Protein AF-A0AAQ3M7G3-F1 (afdb_monomer_lite)

InterPro domains:
  IPR038883 Uncharacterized protein AN11006-like [PTHR42085] (63-233)

pLDDT: mean 79.26, std 22.58, range [29.56, 98.38]

Secondary structure (DSSP, 8-state):
-PPP----------EEEEE---SS--------EE---------------------------------------TT-GGGGS-HHHHHHHHHHHH--SSS-EEEEEPPTT---S-PPPTTHHHHH-HHHHHHHHHHHHHHSEEEE-S--TTTHHHHHHS-HHHHHH--EEEEEESSHHHHHHHHHHHHHH---SEEEEEESS-TTT--HHHHHHHHHHHHHHHHH-TT--EEEEE-PPPSSPPPHHHHHHHHHHHHHHHHHHHHHHT-

Structure (mmCIF, N/CA/C/O backbone):
data_AF-A0AAQ3M7G3-F1
#
_entry.id   AF-A0AAQ3M7G3-F1
#
loop_
_atom_site.group_PDB
_atom_site.id
_atom_site.type_symbol
_atom_site.label_atom_id
_atom_site.label_alt_id
_atom_site.label_comp_id
_atom_site.label_asym_id
_atom_site.label_entity_id
_atom_site.label_seq_id
_atom_site.pdbx_PDB_ins_code
_atom_site.Cartn_x
_atom_site.Cartn_y
_atom_site.Cartn_z
_atom_site.occupancy
_atom_site.B_iso_or_equiv
_atom_site.auth_seq_id
_atom_site.auth_comp_id
_atom_site.auth_asym_id
_atom_site.auth_atom_id
_atom_site.pdbx_PDB_model_num
ATOM 1 N N . MET A 1 1 ? -15.564 47.034 -7.422 1.00 39.72 1 MET A N 1
ATOM 2 C CA . MET A 1 1 ? -15.277 45.675 -7.926 1.00 39.72 1 MET A CA 1
ATOM 3 C C . MET A 1 1 ? -15.189 44.761 -6.719 1.00 39.72 1 MET A C 1
ATOM 5 O O . MET A 1 1 ? -14.230 44.858 -5.968 1.00 39.72 1 MET A O 1
ATOM 9 N N . SER A 1 2 ? -16.252 44.004 -6.461 1.00 33.03 2 SER A N 1
ATOM 10 C CA . SER A 1 2 ? -16.421 43.200 -5.247 1.00 33.03 2 SER A CA 1
ATOM 11 C C . SER A 1 2 ? -15.782 41.827 -5.442 1.00 33.03 2 SER A C 1
ATOM 13 O O . SER A 1 2 ? -16.142 41.114 -6.376 1.00 33.03 2 SER A O 1
ATOM 15 N N . THR A 1 3 ? -14.831 41.463 -4.588 1.00 31.19 3 THR A N 1
ATOM 16 C CA . THR A 1 3 ? -14.265 40.112 -4.532 1.00 31.19 3 THR A CA 1
ATOM 17 C C . THR A 1 3 ? -15.235 39.173 -3.804 1.00 31.19 3 THR A C 1
ATOM 19 O O . THR A 1 3 ? -15.839 39.572 -2.805 1.00 31.19 3 THR A O 1
ATOM 22 N N . PRO A 1 4 ? -15.433 37.932 -4.281 1.00 38.62 4 PRO A N 1
ATOM 23 C CA . PRO A 1 4 ? -16.304 36.982 -3.606 1.00 38.62 4 PRO A CA 1
ATOM 24 C C . PRO A 1 4 ? -15.617 36.445 -2.342 1.00 38.62 4 PRO A C 1
ATOM 26 O O . PRO A 1 4 ? -14.504 35.925 -2.395 1.00 38.62 4 PRO A O 1
ATOM 29 N N . ASN A 1 5 ? -16.304 36.564 -1.204 1.00 29.56 5 ASN A N 1
ATOM 30 C CA . ASN A 1 5 ? -15.922 35.932 0.057 1.00 29.56 5 ASN A CA 1
ATOM 31 C C . ASN A 1 5 ? -16.049 34.406 -0.075 1.00 29.56 5 ASN A C 1
ATOM 33 O O . ASN A 1 5 ? -17.153 33.862 -0.072 1.00 29.56 5 ASN A O 1
ATOM 37 N N . LEU A 1 6 ? -14.914 33.715 -0.173 1.00 36.09 6 LEU A N 1
ATOM 38 C CA . LEU A 1 6 ? -14.826 32.267 -0.007 1.00 36.09 6 LEU A CA 1
ATOM 39 C C . LEU A 1 6 ? -14.950 31.942 1.485 1.00 36.09 6 LEU A C 1
ATOM 41 O O . LEU A 1 6 ? -14.000 32.080 2.251 1.00 36.09 6 LEU A O 1
ATOM 45 N N . ALA A 1 7 ? -16.145 31.530 1.905 1.00 33.41 7 ALA A N 1
ATOM 46 C CA . ALA A 1 7 ? -16.370 30.994 3.239 1.00 33.41 7 ALA A CA 1
ATOM 47 C C . ALA A 1 7 ? -15.588 29.678 3.406 1.00 33.41 7 ALA A C 1
ATOM 49 O O . ALA A 1 7 ? -15.891 28.676 2.755 1.00 33.41 7 ALA A O 1
ATOM 50 N N . HIS A 1 8 ? -14.583 29.670 4.282 1.00 35.88 8 HIS A N 1
ATOM 51 C CA . HIS A 1 8 ? -13.924 28.444 4.718 1.00 35.88 8 HIS A CA 1
ATOM 52 C C . HIS A 1 8 ? -14.840 27.694 5.686 1.00 35.88 8 HIS A C 1
ATOM 54 O O . HIS A 1 8 ? -15.015 28.087 6.837 1.00 35.88 8 HIS A O 1
ATOM 60 N N . SER A 1 9 ? -15.451 26.614 5.201 1.00 34.81 9 SER A N 1
ATOM 61 C CA . SER A 1 9 ? -16.104 25.637 6.064 1.00 34.81 9 SER A CA 1
ATOM 62 C C . SER A 1 9 ? -15.033 24.847 6.814 1.00 34.81 9 SER A C 1
ATOM 64 O O . SER A 1 9 ? -14.190 24.231 6.159 1.00 34.81 9 SER A O 1
ATOM 66 N N . ASP A 1 10 ? -15.100 24.817 8.147 1.00 37.88 10 ASP A N 1
ATOM 67 C CA . ASP A 1 10 ? -14.410 23.826 8.983 1.00 37.88 10 ASP A CA 1
ATOM 68 C C . ASP A 1 10 ? -14.894 22.427 8.562 1.00 37.88 10 ASP A C 1
ATOM 70 O O . ASP A 1 10 ? -15.935 21.925 8.994 1.00 37.88 10 ASP A O 1
ATOM 74 N N . GLY A 1 11 ? -14.187 21.852 7.592 1.00 39.53 11 GLY A N 1
ATOM 75 C CA . GLY A 1 11 ? -14.498 20.575 6.977 1.00 39.53 11 GLY A CA 1
ATOM 76 C C . GLY A 1 11 ? -14.030 19.453 7.883 1.00 39.53 11 GLY A C 1
ATOM 77 O O . GLY A 1 11 ? -12.839 19.196 8.000 1.00 39.53 11 GLY A O 1
ATOM 78 N N . GLN A 1 12 ? -14.978 18.789 8.530 1.00 47.50 12 GLN A N 1
ATOM 79 C CA . GLN A 1 12 ? -14.750 17.492 9.143 1.00 47.50 12 GLN A CA 1
ATOM 80 C C . GLN A 1 12 ? -14.431 16.483 8.028 1.00 47.50 12 GLN A C 1
ATOM 82 O O . GLN A 1 12 ? -15.229 16.315 7.105 1.00 47.50 12 GLN A O 1
ATOM 87 N N . ASP A 1 13 ? -13.237 15.892 8.072 1.00 45.59 13 ASP A N 1
ATOM 88 C CA . ASP A 1 13 ? -12.751 14.979 7.036 1.00 45.59 13 ASP A CA 1
ATOM 89 C C . ASP A 1 13 ? -13.263 13.557 7.274 1.00 45.59 13 ASP A C 1
ATOM 91 O O . ASP A 1 13 ? -12.806 12.866 8.187 1.00 45.59 13 ASP A O 1
ATOM 95 N N . ASP A 1 14 ? -14.203 13.138 6.428 1.00 60.56 14 ASP A N 1
ATOM 96 C CA . ASP A 1 14 ? -14.802 11.805 6.422 1.00 60.56 14 ASP A CA 1
ATOM 97 C C . ASP A 1 14 ? -14.144 10.931 5.327 1.00 60.56 14 ASP A C 1
ATOM 99 O O . ASP A 1 14 ? -13.806 11.420 4.243 1.00 60.56 14 ASP A O 1
ATOM 103 N N . TRP A 1 15 ? -13.961 9.636 5.608 1.00 60.97 15 TRP A N 1
ATOM 104 C CA . TRP A 1 15 ? -13.318 8.652 4.723 1.00 60.97 15 TRP A CA 1
ATOM 105 C C . TRP A 1 15 ? -14.254 7.473 4.451 1.00 60.97 15 TRP A C 1
ATOM 107 O O . TRP A 1 15 ? -14.974 7.046 5.344 1.00 60.97 15 TRP A O 1
ATOM 117 N N . GLU A 1 16 ? -14.200 6.937 3.237 1.00 65.50 16 GLU A N 1
ATOM 118 C CA . GLU A 1 16 ? -14.984 5.815 2.719 1.00 65.50 16 GLU A CA 1
ATOM 119 C C . GLU A 1 16 ? -14.047 4.701 2.222 1.00 65.50 16 GLU A C 1
ATOM 121 O O . GLU A 1 16 ? -12.925 4.969 1.791 1.00 65.50 16 GLU A O 1
ATOM 126 N N . ILE A 1 17 ? -14.499 3.444 2.304 1.00 68.00 17 ILE A N 1
ATOM 127 C CA . ILE A 1 17 ? -13.823 2.300 1.695 1.00 68.00 17 ILE A CA 1
ATOM 128 C C . ILE A 1 17 ? -14.482 2.050 0.353 1.00 68.00 17 ILE A C 1
ATOM 130 O O . ILE A 1 17 ? -15.665 1.742 0.266 1.00 68.00 17 ILE A O 1
ATOM 134 N N . VAL A 1 18 ? -13.683 2.080 -0.694 1.00 70.38 18 VAL A N 1
ATOM 135 C CA . VAL A 1 18 ? -14.095 1.579 -1.991 1.00 70.38 18 VAL A CA 1
ATOM 136 C C . VAL A 1 18 ? -13.423 0.230 -2.183 1.00 70.38 18 VAL A C 1
ATOM 138 O O . VAL A 1 18 ? -12.203 0.147 -2.367 1.00 70.38 18 VAL A O 1
ATOM 141 N N . GLU A 1 19 ? -14.220 -0.838 -2.127 1.00 65.12 19 GLU A N 1
ATOM 142 C CA . GLU A 1 19 ? -13.770 -2.145 -2.591 1.00 65.12 19 GLU A CA 1
ATOM 143 C C . GLU A 1 19 ? -13.469 -2.018 -4.081 1.00 65.12 19 GLU A C 1
ATOM 145 O O . GLU A 1 19 ? -14.308 -1.602 -4.885 1.00 65.12 19 GLU A O 1
ATOM 150 N N . THR A 1 20 ? -12.225 -2.303 -4.450 1.00 56.53 20 THR A N 1
ATOM 151 C CA . THR A 1 20 ? -11.813 -2.225 -5.847 1.00 56.53 20 THR A CA 1
ATOM 152 C C . THR A 1 20 ? -11.956 -3.626 -6.431 1.00 56.53 20 THR A C 1
ATOM 154 O O . THR A 1 20 ? -11.247 -4.529 -5.983 1.00 56.53 20 THR A O 1
ATOM 157 N N . PRO A 1 21 ? -12.877 -3.859 -7.385 1.00 54.66 21 PRO A N 1
ATOM 158 C CA . PRO A 1 21 ? -12.989 -5.169 -8.008 1.00 54.66 21 PRO A CA 1
ATOM 159 C C . PRO A 1 21 ? -11.653 -5.526 -8.669 1.00 54.66 21 PRO A C 1
ATOM 161 O O . PRO A 1 21 ? -11.020 -4.670 -9.294 1.00 54.66 21 PRO A O 1
ATOM 164 N N . GLN A 1 22 ? -11.216 -6.781 -8.517 1.00 49.91 22 GLN A N 1
ATOM 165 C CA . GLN A 1 22 ? -10.015 -7.276 -9.190 1.00 49.91 22 GLN A CA 1
ATOM 166 C C . GLN A 1 22 ? -10.125 -6.999 -10.693 1.00 49.91 22 GLN A C 1
ATOM 168 O O . GLN A 1 22 ? -11.158 -7.252 -11.308 1.00 49.91 22 GLN A O 1
ATOM 173 N N . SER A 1 23 ? -9.044 -6.505 -11.290 1.00 47.53 23 SER A N 1
ATOM 174 C CA . SER A 1 23 ? -8.923 -6.078 -12.691 1.00 47.53 23 SER A CA 1
ATOM 175 C C . SER A 1 23 ? -9.148 -7.181 -13.747 1.00 47.53 23 SER A C 1
ATOM 177 O O . SER A 1 23 ? -8.818 -6.977 -14.918 1.00 47.53 23 SER A O 1
ATOM 179 N N . ALA A 1 24 ? -9.691 -8.341 -13.375 1.00 41.22 24 ALA A N 1
ATOM 180 C CA . ALA A 1 24 ? -10.010 -9.434 -14.277 1.00 41.22 24 ALA A CA 1
ATOM 181 C C . ALA A 1 24 ? -11.418 -9.234 -14.860 1.00 41.22 24 ALA A C 1
ATOM 183 O O . ALA A 1 24 ? -12.423 -9.478 -14.210 1.00 41.22 24 ALA A O 1
ATOM 184 N N . GLU A 1 25 ? -11.432 -8.778 -16.113 1.00 41.53 25 GLU A N 1
ATOM 185 C CA . GLU A 1 25 ? -12.575 -8.761 -17.031 1.00 41.53 25 GLU A CA 1
ATOM 186 C C . GLU A 1 25 ? -13.741 -7.837 -16.640 1.00 41.53 25 GLU A C 1
ATOM 188 O O . GLU A 1 25 ? -14.526 -8.078 -15.733 1.00 41.53 25 GLU A O 1
ATOM 193 N N . ARG A 1 26 ? -13.905 -6.758 -17.419 1.00 36.62 26 ARG A N 1
ATOM 194 C CA . ARG A 1 26 ? -15.109 -5.912 -17.406 1.00 36.62 26 ARG A CA 1
ATOM 195 C C . ARG A 1 26 ? -16.309 -6.693 -17.969 1.00 36.62 26 ARG A C 1
ATOM 197 O O . ARG A 1 26 ? -16.779 -6.387 -19.059 1.00 36.62 26 ARG A O 1
ATOM 204 N N . GLY A 1 27 ? -16.794 -7.687 -17.238 1.00 33.66 27 GLY A N 1
ATOM 205 C CA . GLY A 1 27 ? -18.209 -8.033 -17.200 1.00 33.66 27 GLY A CA 1
ATOM 206 C C . GLY A 1 27 ? -18.871 -7.148 -16.147 1.00 33.66 27 GLY A C 1
ATOM 207 O O . GLY A 1 27 ? -18.263 -6.843 -15.126 1.00 33.66 27 GLY A O 1
ATOM 208 N N . HIS A 1 28 ? -20.082 -6.660 -16.395 1.00 34.62 28 HIS A N 1
ATOM 209 C CA . HIS A 1 28 ? -20.826 -5.837 -15.440 1.00 34.62 28 HIS A CA 1
ATOM 210 C C . HIS A 1 28 ? -21.242 -6.644 -14.194 1.00 34.62 28 HIS A C 1
ATOM 212 O O . HIS A 1 28 ? -22.407 -6.988 -14.035 1.00 34.62 28 HIS A O 1
ATOM 218 N N . THR A 1 29 ? -20.313 -6.942 -13.292 1.00 35.19 29 THR A N 1
ATOM 219 C CA . THR A 1 29 ? -20.624 -7.282 -11.902 1.00 35.19 29 THR A CA 1
ATOM 220 C C . THR A 1 29 ? -20.544 -5.994 -11.101 1.00 35.19 29 THR A C 1
ATOM 222 O O . THR A 1 29 ? -19.496 -5.350 -11.061 1.00 35.19 29 THR A O 1
ATOM 225 N N . ALA A 1 30 ? -21.673 -5.571 -10.533 1.00 37.72 30 ALA A N 1
ATOM 226 C CA . ALA A 1 30 ? -21.747 -4.411 -9.656 1.00 37.72 30 ALA A CA 1
ATOM 227 C C . ALA A 1 30 ? -20.712 -4.566 -8.531 1.00 37.72 30 ALA A C 1
ATOM 229 O O . ALA A 1 30 ? -20.859 -5.436 -7.677 1.00 37.72 30 ALA A O 1
ATOM 230 N N . GLY A 1 31 ? -19.644 -3.764 -8.569 1.00 37.12 31 GLY A N 1
ATOM 231 C CA . GLY A 1 31 ? -18.710 -3.670 -7.453 1.00 37.12 31 GLY A CA 1
ATOM 232 C C . GLY A 1 31 ? -19.468 -3.212 -6.211 1.00 37.12 31 GLY A C 1
ATOM 233 O O . GLY A 1 31 ? -20.334 -2.335 -6.300 1.00 37.12 31 GLY A O 1
ATOM 234 N N . CYS A 1 32 ? -19.186 -3.834 -5.069 1.00 37.16 32 CYS A N 1
ATOM 235 C CA . CYS A 1 32 ? -19.766 -3.425 -3.799 1.00 37.16 32 CYS A CA 1
ATOM 236 C C . CYS A 1 32 ? -19.132 -2.085 -3.400 1.00 37.16 32 CYS A C 1
ATOM 238 O O . CYS A 1 32 ? -17.999 -2.013 -2.939 1.00 37.16 32 CYS A O 1
ATOM 240 N N . HIS A 1 33 ? -19.838 -0.987 -3.654 1.00 37.75 33 HIS A N 1
ATOM 241 C CA . HIS A 1 33 ? -19.438 0.341 -3.196 1.00 37.75 33 HIS A CA 1
ATOM 242 C C . HIS A 1 33 ? -19.969 0.535 -1.775 1.00 37.75 33 HIS A C 1
ATOM 244 O O . HIS A 1 33 ? -21.180 0.407 -1.576 1.00 37.75 33 HIS A O 1
ATOM 250 N N . VAL A 1 34 ? -19.103 0.808 -0.785 1.00 37.91 34 VAL A N 1
ATOM 251 C CA . VAL A 1 34 ? -19.550 0.852 0.616 1.00 37.91 34 VAL A CA 1
ATOM 252 C C . VAL A 1 34 ? -18.985 2.019 1.433 1.00 37.91 34 VAL A C 1
ATOM 254 O O . VAL A 1 34 ? -17.844 2.051 1.885 1.00 37.91 34 VAL A O 1
ATOM 257 N N . SER A 1 35 ? -19.885 2.940 1.751 1.00 41.31 35 SER A N 1
ATOM 258 C CA . SER A 1 35 ? -19.595 4.271 2.280 1.00 41.31 35 SER A CA 1
ATOM 259 C C . SER A 1 35 ? -19.699 4.359 3.821 1.00 41.31 35 SER A C 1
ATOM 261 O O . SER A 1 35 ? -20.555 3.684 4.395 1.00 41.31 35 SER A O 1
ATOM 263 N N . TYR A 1 36 ? -18.884 5.178 4.518 1.00 40.75 36 TYR A N 1
ATOM 264 C CA . TYR A 1 36 ? -19.068 5.491 5.961 1.00 40.75 36 TYR A CA 1
ATOM 265 C C . TYR A 1 36 ? -18.465 6.848 6.405 1.00 40.75 36 TYR A C 1
ATOM 267 O O . TYR A 1 36 ? -17.881 7.565 5.594 1.00 40.75 36 TYR A O 1
ATOM 275 N N . LYS A 1 37 ? -18.668 7.235 7.683 1.00 35.06 37 LYS A N 1
ATOM 276 C CA . LYS A 1 37 ? -18.476 8.598 8.210 1.00 35.06 37 LYS A CA 1
ATOM 277 C C . LYS A 1 37 ? -17.776 8.633 9.587 1.00 35.06 37 LYS A C 1
ATOM 279 O O . LYS A 1 37 ? -18.423 8.682 10.635 1.00 35.06 37 LYS A O 1
ATOM 284 N N . ILE A 1 38 ? -16.446 8.772 9.620 1.00 40.12 38 ILE A N 1
ATOM 285 C CA . ILE A 1 38 ? -15.712 8.964 10.891 1.00 40.12 38 ILE A CA 1
ATOM 286 C C . ILE A 1 38 ? -15.795 10.421 11.375 1.00 40.12 38 ILE A C 1
ATOM 288 O O . ILE A 1 38 ? -14.916 11.247 11.129 1.00 40.12 38 ILE A O 1
ATOM 292 N N . VAL A 1 39 ? -16.792 10.709 12.212 1.00 36.44 39 VAL A N 1
ATOM 293 C CA . VAL A 1 39 ? -16.914 11.990 12.927 1.00 36.44 39 VAL A CA 1
ATOM 294 C C . VAL A 1 39 ? -15.850 12.084 14.031 1.00 36.44 39 VAL A C 1
ATOM 296 O O . VAL A 1 39 ? -16.064 11.678 15.177 1.00 36.44 39 VAL A O 1
ATOM 299 N N . ARG A 1 40 ? -14.684 12.673 13.734 1.00 38.28 40 ARG A N 1
ATOM 300 C CA . ARG A 1 40 ? -13.747 13.115 14.784 1.00 38.28 40 ARG A CA 1
ATOM 301 C C . ARG A 1 40 ? -14.333 14.323 15.515 1.00 38.28 40 ARG A C 1
ATOM 303 O O . ARG A 1 40 ? -14.252 15.444 15.024 1.00 38.28 40 ARG A O 1
ATOM 310 N N . ASN A 1 41 ? -14.864 14.121 16.719 1.00 32.88 41 ASN A N 1
ATOM 311 C CA . ASN A 1 41 ? -15.127 15.211 17.666 1.00 32.88 41 ASN A CA 1
ATOM 312 C C . ASN A 1 41 ? -13.796 15.725 18.238 1.00 32.88 41 ASN A C 1
ATOM 314 O O . ASN A 1 41 ? -13.435 15.440 19.377 1.00 32.88 41 ASN A O 1
ATOM 318 N N . GLY A 1 42 ? -13.033 16.451 17.424 1.00 37.03 42 GLY A N 1
ATOM 319 C CA . GLY A 1 42 ? -11.777 17.072 17.819 1.00 37.03 42 GLY A CA 1
ATOM 320 C C . GLY A 1 42 ? -11.753 18.522 17.375 1.00 37.03 42 GLY A C 1
ATOM 321 O O . GLY A 1 42 ? -11.455 18.806 16.223 1.00 37.03 42 GLY A O 1
ATOM 322 N N . ARG A 1 43 ? -12.031 19.448 18.299 1.00 39.09 43 ARG A N 1
ATOM 323 C CA . ARG A 1 43 ? -11.714 20.868 18.115 1.00 39.09 43 ARG A CA 1
ATOM 324 C C . ARG A 1 43 ? -10.196 21.004 17.968 1.00 39.09 43 ARG A C 1
ATOM 326 O O . ARG A 1 43 ? -9.484 21.004 18.968 1.00 39.09 43 ARG A O 1
ATOM 333 N N . ARG A 1 44 ? -9.693 21.125 16.745 1.00 35.84 44 ARG A N 1
ATOM 334 C CA . ARG A 1 44 ? -8.398 21.760 16.488 1.00 35.84 44 ARG A CA 1
ATOM 335 C C . ARG A 1 44 ? -8.606 22.791 15.397 1.00 35.84 44 ARG A C 1
ATOM 337 O O . ARG A 1 44 ? -8.670 22.451 14.226 1.00 35.84 44 ARG A O 1
ATOM 344 N N . ALA A 1 45 ? -8.734 24.042 15.823 1.00 32.50 45 ALA A N 1
ATOM 345 C CA . ALA A 1 45 ? -8.540 25.173 14.938 1.00 32.50 45 ALA A CA 1
ATOM 346 C C . ALA A 1 45 ? -7.085 25.134 14.451 1.00 32.50 45 ALA A C 1
ATOM 348 O O . ALA A 1 45 ? -6.160 25.097 15.267 1.00 32.50 45 ALA A O 1
ATOM 349 N N . CYS A 1 46 ? -6.880 25.119 13.138 1.00 32.31 46 CYS A N 1
ATOM 350 C CA . CYS A 1 46 ? -5.590 25.474 12.563 1.00 32.31 46 CYS A CA 1
ATOM 351 C C . CYS A 1 46 ? -5.299 26.940 12.929 1.00 32.31 46 CYS A C 1
ATOM 353 O O . CYS A 1 46 ? -6.164 27.790 12.697 1.00 32.31 46 CYS A O 1
ATOM 355 N N . PRO A 1 47 ? -4.126 27.285 13.487 1.00 33.59 47 PRO A N 1
ATOM 356 C CA . PRO A 1 47 ? -3.753 28.678 13.668 1.00 33.59 47 PRO A CA 1
ATOM 357 C C . PRO A 1 47 ? -3.399 29.256 12.294 1.00 33.59 47 PRO A C 1
ATOM 359 O O . PRO A 1 47 ? -2.255 29.202 11.852 1.00 33.59 47 PRO A O 1
ATOM 362 N N . SER A 1 48 ? -4.399 29.781 11.586 1.00 33.75 48 SER A N 1
ATOM 363 C CA . SER A 1 48 ? -4.152 30.603 10.406 1.00 33.75 48 SER A CA 1
ATOM 364 C C . SER A 1 48 ? -3.774 32.000 10.889 1.00 33.75 48 SER A C 1
ATOM 366 O O . SER A 1 48 ? -4.610 32.751 11.391 1.00 33.75 48 SER A O 1
ATOM 368 N N . HIS A 1 49 ? -2.489 32.330 10.791 1.00 38.19 49 HIS A N 1
ATOM 369 C CA . HIS A 1 49 ? -1.976 33.668 11.054 1.00 38.19 49 HIS A CA 1
ATOM 370 C C . HIS A 1 49 ? -2.530 34.654 10.015 1.00 38.19 49 HIS A C 1
ATOM 372 O O . HIS A 1 49 ? -2.014 34.750 8.908 1.00 38.19 49 HIS A O 1
ATOM 378 N N . ALA A 1 50 ? -3.563 35.408 10.386 1.00 38.34 50 ALA A N 1
ATOM 379 C CA . ALA A 1 50 ? -3.891 36.697 9.783 1.00 38.34 50 ALA A CA 1
ATOM 380 C C . ALA A 1 50 ? -4.630 37.551 10.823 1.00 38.34 50 ALA A C 1
ATOM 382 O O . ALA A 1 50 ? -5.843 37.455 10.997 1.00 38.34 50 ALA A O 1
ATOM 383 N N . ILE A 1 51 ? -3.868 38.363 11.557 1.00 43.53 51 ILE A N 1
ATOM 384 C CA . ILE A 1 51 ? -4.401 39.410 12.428 1.00 43.53 51 ILE A CA 1
ATOM 385 C C . ILE A 1 51 ? -4.764 40.586 11.521 1.00 43.53 51 ILE A C 1
ATOM 387 O O . ILE A 1 51 ? -3.885 41.313 11.066 1.00 43.53 51 ILE A O 1
ATOM 391 N N . LEU A 1 52 ? -6.055 40.772 11.257 1.00 42.75 52 LEU A N 1
ATOM 392 C CA . LEU A 1 52 ? -6.597 42.052 10.813 1.00 42.75 52 LEU A CA 1
ATOM 393 C C . LEU A 1 52 ? -7.722 42.446 11.765 1.00 42.75 52 LEU A C 1
ATOM 395 O O . LEU A 1 52 ? -8.793 41.844 11.791 1.00 42.75 52 LEU A O 1
ATOM 399 N N . SER A 1 53 ? -7.415 43.447 12.586 1.00 49.44 53 SER A N 1
ATOM 400 C CA . SER A 1 53 ? -8.305 44.067 13.559 1.00 49.44 53 SER A CA 1
ATOM 401 C C . SER A 1 53 ? -9.421 44.821 12.832 1.00 49.44 53 SER A C 1
ATOM 403 O O . SER A 1 53 ? -9.187 45.887 12.267 1.00 49.44 53 SER A O 1
ATOM 405 N N . GLY A 1 54 ? -10.626 44.253 12.836 1.00 53.06 54 GLY A N 1
ATOM 406 C CA . GLY A 1 54 ? -11.857 44.891 12.366 1.00 53.06 54 GLY A CA 1
ATOM 407 C C . GLY A 1 54 ? -12.853 45.114 13.514 1.00 53.06 54 GLY A C 1
ATOM 408 O O . GLY A 1 54 ? -12.777 44.406 14.521 1.00 53.06 54 GLY A O 1
ATOM 409 N N . PRO A 1 55 ? -13.763 46.099 13.393 1.00 60.19 55 PRO A N 1
ATOM 410 C CA . PRO A 1 55 ? -14.635 46.534 14.478 1.00 60.19 55 PRO A CA 1
ATOM 411 C C . PRO A 1 55 ? -15.741 45.524 14.825 1.00 60.19 55 PRO A C 1
ATOM 413 O O . PRO A 1 55 ? -16.373 44.920 13.961 1.00 60.19 55 PRO A O 1
ATOM 416 N N . ASP A 1 56 ? -15.933 45.414 16.137 1.00 56.53 56 ASP A N 1
ATOM 417 C CA . ASP A 1 56 ? -16.909 44.695 16.963 1.00 56.53 56 ASP A CA 1
ATOM 418 C C . ASP A 1 56 ? -18.232 44.265 16.279 1.00 56.53 56 ASP A C 1
ATOM 420 O O . ASP A 1 56 ? -19.274 44.921 16.364 1.00 56.53 56 ASP A O 1
ATOM 424 N N . LEU A 1 57 ? -18.211 43.105 15.614 1.00 56.06 57 LEU A N 1
ATOM 425 C CA . LEU A 1 57 ? -19.416 42.383 15.199 1.00 56.06 57 LEU A CA 1
ATOM 426 C C . LEU A 1 57 ? -19.840 41.437 16.326 1.00 56.06 57 LEU A C 1
ATOM 428 O O . LEU A 1 57 ? -19.101 40.523 16.695 1.00 56.06 57 LEU A O 1
ATOM 432 N N . LYS A 1 58 ? -21.050 41.664 16.857 1.00 62.94 58 LYS A N 1
ATOM 433 C CA . LYS A 1 58 ? -21.690 40.871 17.917 1.00 62.94 58 LYS A CA 1
ATOM 434 C C . LYS A 1 58 ? -21.501 39.373 17.667 1.00 62.94 58 LYS A C 1
ATOM 436 O O . LYS A 1 58 ? -22.056 38.808 16.726 1.00 62.94 58 LYS A O 1
ATOM 441 N N . LYS A 1 59 ? -20.699 38.761 18.537 1.00 61.28 59 LYS A N 1
ATOM 442 C CA . LYS A 1 59 ? -20.354 37.340 18.545 1.00 61.28 59 LYS A CA 1
ATOM 443 C C . LYS A 1 59 ? -21.654 36.518 18.566 1.00 61.28 59 LYS A C 1
ATOM 445 O O . LYS A 1 59 ? -22.398 36.646 19.538 1.00 61.28 59 LYS A O 1
ATOM 450 N N . PRO A 1 60 ? -21.965 35.720 17.529 1.00 59.34 60 PRO A N 1
ATOM 451 C CA . PRO A 1 60 ? -23.152 34.878 17.551 1.00 59.34 60 PRO A CA 1
ATOM 452 C C . PRO A 1 60 ? -23.041 33.916 18.736 1.00 59.34 60 PRO A C 1
ATOM 454 O O . PRO A 1 60 ? -22.009 33.260 18.911 1.00 59.34 60 PRO A O 1
ATOM 457 N N . GLU A 1 61 ? -24.077 33.880 19.575 1.00 56.25 61 GLU A N 1
ATOM 458 C CA . GLU A 1 61 ? -24.183 32.931 20.680 1.00 56.25 61 GLU A CA 1
ATOM 459 C C . GLU A 1 61 ? -24.082 31.517 20.111 1.00 56.25 61 GLU A C 1
ATOM 461 O O . GLU A 1 61 ? -24.976 31.011 19.432 1.00 56.25 61 GLU A O 1
ATOM 466 N N . VAL A 1 62 ? -22.929 30.895 20.346 1.00 59.50 62 VAL A N 1
ATOM 467 C CA . VAL A 1 62 ? -22.681 29.505 19.994 1.00 59.50 62 VAL A CA 1
ATOM 468 C C . VAL A 1 62 ? -23.600 28.678 20.877 1.00 59.50 62 VAL A C 1
ATOM 470 O O . VAL A 1 62 ? -23.321 28.499 22.062 1.00 59.50 62 VAL A O 1
ATOM 473 N N . ILE A 1 63 ? -24.696 28.187 20.301 1.00 58.09 63 ILE A N 1
ATOM 474 C CA . ILE A 1 63 ? -25.567 27.196 20.928 1.00 58.09 63 ILE A CA 1
ATOM 475 C C . ILE A 1 63 ? -24.680 25.986 21.232 1.00 58.09 63 ILE A C 1
ATOM 477 O O . ILE A 1 63 ? -24.284 25.235 20.339 1.00 58.09 63 ILE A O 1
ATOM 481 N N . VAL A 1 64 ? -24.271 25.861 22.496 1.00 63.03 64 VAL A N 1
ATOM 482 C CA . VAL A 1 64 ? -23.449 24.756 22.987 1.00 63.03 64 VAL A CA 1
ATOM 483 C C . VAL A 1 64 ? -24.306 23.507 22.866 1.00 63.03 64 VAL A C 1
ATOM 485 O O . VAL A 1 64 ? -25.210 23.289 23.666 1.00 63.03 64 VAL A O 1
ATOM 488 N N . GLY A 1 65 ? -24.046 22.750 21.798 1.00 57.50 65 GLY A N 1
ATOM 489 C CA . GLY A 1 65 ? -24.808 21.575 21.411 1.00 57.50 65 GLY A CA 1
ATOM 490 C C . GLY A 1 65 ? -25.062 20.634 22.582 1.00 57.50 65 GLY A C 1
ATOM 491 O O . GLY A 1 65 ? -24.164 20.338 23.374 1.00 57.50 65 GLY A O 1
ATOM 492 N N . ASP A 1 66 ? -26.314 20.196 22.643 1.00 57.44 66 ASP A N 1
ATOM 493 C CA . ASP A 1 66 ? -26.869 19.212 23.555 1.00 57.44 66 ASP A CA 1
ATOM 494 C C . ASP A 1 66 ? -25.872 18.068 23.808 1.00 57.44 66 ASP A C 1
ATOM 496 O O . ASP A 1 66 ? -25.477 17.335 22.890 1.00 57.44 66 ASP A O 1
ATOM 500 N N . LYS A 1 67 ? -25.387 17.962 25.051 1.00 67.25 67 LYS A N 1
ATOM 501 C CA . LYS A 1 67 ? -24.430 16.931 25.459 1.00 67.25 67 LYS A CA 1
ATOM 502 C C . LYS A 1 67 ? -25.175 15.604 25.511 1.00 67.25 67 LYS A C 1
ATOM 504 O O . LYS A 1 67 ? -25.574 15.166 26.586 1.00 67.25 67 LYS A O 1
ATOM 509 N N . ARG A 1 68 ? -25.347 14.957 24.355 1.00 69.31 68 ARG A N 1
ATOM 510 C CA . ARG A 1 68 ? -25.892 13.598 24.279 1.00 69.31 68 ARG A CA 1
ATOM 511 C C . ARG A 1 68 ? -25.148 12.719 25.279 1.00 69.31 68 ARG A C 1
ATOM 513 O O . ARG A 1 68 ? -23.932 12.540 25.178 1.00 69.31 68 ARG A O 1
ATOM 520 N N . GLN A 1 69 ? -25.883 12.226 26.267 1.00 69.88 69 GLN A N 1
ATOM 521 C CA . GLN A 1 69 ? -25.351 11.367 27.308 1.00 69.88 69 GLN A CA 1
ATOM 522 C C . GLN A 1 69 ? -24.860 10.072 26.654 1.00 69.88 69 GLN A C 1
ATOM 524 O O . GLN A 1 69 ? -25.630 9.329 26.050 1.00 69.88 69 GLN A O 1
ATOM 529 N N . VAL A 1 70 ? -23.550 9.835 26.710 1.00 70.06 70 VAL A N 1
ATOM 530 C CA . VAL A 1 70 ? -22.938 8.615 26.178 1.00 70.06 70 VAL A CA 1
ATOM 531 C C . VAL A 1 70 ? -23.091 7.533 27.240 1.00 70.06 70 VAL A C 1
ATOM 533 O O . VAL A 1 70 ? -22.359 7.534 28.228 1.00 70.06 70 VAL A O 1
ATOM 536 N N . PHE A 1 71 ? -24.058 6.636 27.063 1.00 73.00 71 PHE A N 1
ATOM 537 C CA . PHE A 1 71 ? -24.232 5.488 27.950 1.00 73.00 71 PHE A CA 1
ATOM 538 C C . PHE A 1 71 ? -23.123 4.459 27.712 1.00 73.00 71 PHE A C 1
ATOM 540 O O . PHE A 1 71 ? -22.758 4.171 26.568 1.00 73.00 71 PHE A O 1
ATOM 547 N N . GLN A 1 72 ? -22.576 3.904 28.794 1.00 74.75 72 GLN A N 1
ATOM 548 C CA . GLN A 1 72 ? -21.672 2.764 28.688 1.00 74.75 72 GLN A CA 1
ATOM 549 C C . GLN A 1 72 ? -22.483 1.538 28.263 1.00 74.75 72 GLN A C 1
ATOM 551 O O . GLN A 1 72 ? -23.504 1.214 28.861 1.00 74.75 72 GLN A O 1
ATOM 556 N N . GLN A 1 73 ? -22.042 0.864 27.205 1.00 82.12 73 GLN A N 1
ATOM 557 C CA . GLN A 1 73 ? -22.761 -0.262 26.608 1.00 82.12 73 GLN A CA 1
ATOM 558 C C . GLN A 1 73 ? -22.516 -1.589 27.348 1.00 82.12 73 GLN A C 1
ATOM 560 O O . GLN A 1 73 ? -22.511 -2.635 26.715 1.00 82.12 73 GLN A O 1
ATOM 565 N N . GLU A 1 74 ? -22.309 -1.583 28.669 1.00 84.31 74 GLU A N 1
ATOM 566 C CA . GLU A 1 74 ? -21.979 -2.793 29.450 1.00 84.31 74 GLU A CA 1
ATOM 567 C C . GLU A 1 74 ? -23.040 -3.898 29.343 1.00 84.31 74 GLU A C 1
ATOM 569 O O . GLU A 1 74 ? -22.734 -5.071 29.515 1.00 84.31 74 GLU A O 1
ATOM 574 N N . GLN A 1 75 ? -24.270 -3.527 28.985 1.00 86.75 75 GLN A N 1
ATOM 575 C CA . GLN A 1 75 ? -25.383 -4.449 28.756 1.00 86.75 75 GLN A CA 1
ATOM 576 C C . GLN A 1 75 ? -25.285 -5.228 27.434 1.00 86.75 75 GLN A C 1
ATOM 578 O O . GLN A 1 75 ? -26.092 -6.123 27.194 1.00 86.75 75 GLN A O 1
ATOM 583 N N . SER A 1 76 ? -24.343 -4.889 26.548 1.00 91.50 76 SER A N 1
ATOM 584 C CA . SER A 1 76 ? -24.169 -5.607 25.285 1.00 91.50 76 SER A CA 1
ATOM 585 C C . SER A 1 76 ? -23.650 -7.026 25.546 1.00 91.50 76 SER A C 1
ATOM 587 O O . SER A 1 76 ? -22.565 -7.163 26.120 1.00 91.50 76 SER A O 1
ATOM 589 N N . PRO A 1 77 ? -24.330 -8.082 25.053 1.00 94.25 77 PRO A N 1
ATOM 590 C CA . PRO A 1 77 ? -23.856 -9.463 25.174 1.00 94.25 77 PRO A CA 1
ATOM 591 C C . PRO A 1 77 ? -22.443 -9.669 24.617 1.00 94.25 77 PRO A C 1
ATOM 593 O O . PRO A 1 77 ? -21.703 -10.529 25.090 1.00 94.25 77 PRO A O 1
ATOM 596 N N . LEU A 1 78 ? -22.033 -8.841 23.648 1.00 95.25 78 LEU A N 1
ATOM 597 C CA . LEU A 1 78 ? -20.684 -8.862 23.090 1.00 95.25 78 LEU A CA 1
ATOM 598 C C . LEU A 1 78 ? -19.617 -8.597 24.163 1.00 95.25 78 LEU A C 1
ATOM 600 O O . LEU A 1 78 ? -18.552 -9.206 24.124 1.00 95.25 78 LEU A O 1
ATOM 604 N N . PHE A 1 79 ? -19.884 -7.721 25.138 1.00 95.06 79 PHE A N 1
ATOM 605 C CA . PHE A 1 79 ? -18.925 -7.399 26.203 1.00 95.06 79 PHE A CA 1
ATOM 606 C C . PHE A 1 79 ? -18.940 -8.379 27.374 1.00 95.06 79 PHE A C 1
ATOM 608 O O . PHE A 1 79 ? -18.045 -8.303 28.214 1.00 95.06 79 PHE A O 1
ATOM 615 N N . CYS A 1 80 ? -19.877 -9.330 27.395 1.00 94.94 80 CYS A N 1
ATOM 616 C CA . CYS A 1 80 ? -19.802 -10.497 28.272 1.00 94.94 80 CYS A CA 1
ATOM 617 C C . CYS A 1 80 ? -18.764 -11.521 27.780 1.00 94.94 80 CYS A C 1
ATOM 619 O O . CYS A 1 80 ? -18.364 -12.399 28.541 1.00 94.94 80 CYS A O 1
ATOM 621 N N . LEU A 1 81 ? -18.315 -11.416 26.522 1.00 96.75 81 LEU A N 1
ATOM 622 C CA . LEU A 1 81 ? -17.269 -12.276 25.978 1.00 96.75 81 LEU A CA 1
ATOM 623 C C . LEU A 1 81 ? -15.874 -11.837 26.462 1.00 96.75 81 LEU A C 1
ATOM 625 O O . LEU A 1 81 ? -15.611 -10.627 26.547 1.00 96.75 81 LEU A O 1
ATOM 629 N N . PRO A 1 82 ? -14.949 -12.793 26.691 1.00 97.06 82 PRO A N 1
ATOM 630 C CA . PRO A 1 82 ? -13.524 -12.513 26.833 1.00 97.06 82 PRO A CA 1
ATOM 631 C C . PRO A 1 82 ? -12.994 -11.659 25.680 1.00 97.06 82 PRO A C 1
ATOM 633 O O . PRO A 1 82 ? -13.464 -11.752 24.541 1.00 97.06 82 PRO A O 1
ATOM 636 N N . THR A 1 83 ? -12.012 -10.810 25.978 1.00 96.31 83 THR A N 1
ATOM 637 C CA . THR A 1 83 ? -11.465 -9.852 25.009 1.00 96.31 83 THR A CA 1
ATOM 638 C C . THR A 1 83 ? -10.917 -10.559 23.771 1.00 96.31 83 THR A C 1
ATOM 640 O O . THR A 1 83 ? -11.128 -10.083 22.663 1.00 96.31 83 THR A O 1
ATOM 643 N N . GLU A 1 84 ? -10.310 -11.729 23.933 1.00 97.81 84 GLU A N 1
ATOM 644 C CA . GLU A 1 84 ? -9.751 -12.552 22.861 1.00 97.81 84 GLU A CA 1
ATOM 645 C C . GLU A 1 84 ? -10.824 -12.957 21.841 1.00 97.81 84 GLU A C 1
ATOM 647 O O . GLU A 1 84 ? -10.622 -12.825 20.634 1.00 97.81 84 GLU A O 1
ATOM 652 N N . LEU A 1 85 ? -12.003 -13.383 22.316 1.00 98.25 85 LEU A N 1
ATOM 653 C CA . LEU A 1 85 ? -13.121 -13.740 21.440 1.00 98.25 85 LEU A CA 1
ATOM 654 C C . LEU A 1 85 ? -13.686 -12.511 20.726 1.00 98.25 85 LEU A C 1
ATOM 656 O O . LEU A 1 85 ? -14.018 -12.598 19.546 1.00 98.25 85 LEU A O 1
ATOM 660 N N . ARG A 1 86 ? -13.753 -11.357 21.407 1.00 97.69 86 ARG A N 1
ATOM 661 C CA . ARG A 1 86 ? -14.171 -10.099 20.767 1.00 97.69 86 ARG A CA 1
ATOM 662 C C . ARG A 1 86 ? -13.223 -9.705 19.640 1.00 97.69 86 ARG A C 1
ATOM 664 O O . ARG A 1 86 ? -13.689 -9.459 18.534 1.00 97.69 86 ARG A O 1
ATOM 671 N N . LEU A 1 87 ? -11.913 -9.698 19.901 1.00 97.44 87 LEU A N 1
ATOM 672 C CA . LEU A 1 87 ? -10.895 -9.379 18.896 1.00 97.44 87 LEU A CA 1
ATOM 673 C C . LEU A 1 87 ? -11.003 -10.317 17.691 1.00 97.44 87 LEU A C 1
ATOM 675 O O . LEU A 1 87 ? -11.014 -9.844 16.558 1.00 97.44 87 LEU A O 1
ATOM 679 N N . ARG A 1 88 ? -11.210 -11.620 17.924 1.00 98.00 88 ARG A N 1
ATOM 680 C CA . ARG A 1 88 ? -11.403 -12.585 16.838 1.00 98.00 88 ARG A CA 1
ATOM 681 C C . ARG A 1 88 ? -12.665 -12.322 16.014 1.00 98.00 88 ARG A C 1
ATOM 683 O O . ARG A 1 88 ? -12.626 -12.441 14.793 1.00 98.00 88 ARG A O 1
ATOM 690 N N . ILE A 1 89 ? -13.776 -11.954 16.654 1.00 97.12 89 ILE A N 1
ATOM 691 C CA . ILE A 1 89 ? -15.001 -11.546 15.947 1.00 97.12 89 ILE A CA 1
ATOM 692 C C . ILE A 1 89 ? -14.721 -10.307 15.093 1.00 97.12 89 ILE A C 1
ATOM 694 O O . ILE A 1 89 ? -15.107 -10.269 13.928 1.00 97.12 89 ILE A O 1
ATOM 698 N N . TYR A 1 90 ? -14.019 -9.312 15.637 1.00 97.44 90 TYR A N 1
ATOM 699 C CA . TYR A 1 90 ? -13.703 -8.098 14.892 1.00 97.44 90 TYR A CA 1
ATOM 700 C C . TYR A 1 90 ? -12.792 -8.356 13.696 1.00 97.44 90 TYR A C 1
ATOM 702 O O . TYR A 1 90 ? -13.043 -7.799 12.636 1.00 97.44 90 TYR A O 1
ATOM 710 N N . GLU A 1 91 ? -11.775 -9.210 13.832 1.00 96.81 91 GLU A N 1
ATOM 711 C CA . GLU A 1 91 ? -10.928 -9.624 12.707 1.00 96.81 91 GLU A CA 1
ATOM 712 C C . GLU A 1 91 ? -11.756 -10.219 11.567 1.00 96.81 91 GLU A C 1
ATOM 714 O O . GLU A 1 91 ? -11.518 -9.899 10.407 1.00 96.81 91 GLU A O 1
ATOM 719 N N . LEU A 1 92 ? -12.733 -11.073 11.892 1.00 95.88 92 LEU A N 1
ATOM 720 C CA . LEU A 1 92 ? -13.604 -11.694 10.895 1.00 95.88 92 LEU A CA 1
ATOM 721 C C . LEU A 1 92 ? -14.531 -10.673 10.227 1.00 95.88 92 LEU A C 1
ATOM 723 O O . LEU A 1 92 ? -14.738 -10.752 9.024 1.00 95.88 92 LEU A O 1
ATOM 727 N N . VAL A 1 93 ? -15.066 -9.714 10.988 1.00 94.81 93 VAL A N 1
ATOM 728 C CA . VAL A 1 93 ? -15.984 -8.683 10.471 1.00 94.81 93 VAL A CA 1
ATOM 729 C C . VAL A 1 93 ? -15.257 -7.609 9.656 1.00 94.81 93 VAL A C 1
ATOM 731 O O . VAL A 1 93 ? -15.804 -7.098 8.685 1.00 94.81 93 VAL A O 1
ATOM 734 N N . LEU A 1 94 ? -14.042 -7.232 10.059 1.00 94.81 94 LEU A N 1
ATOM 735 C CA . LEU A 1 94 ? -13.263 -6.159 9.430 1.00 94.81 94 LEU A CA 1
ATOM 736 C C . LEU A 1 94 ? -12.403 -6.639 8.264 1.00 94.81 94 LEU A C 1
ATOM 738 O O . LEU A 1 94 ? -11.813 -5.807 7.572 1.00 94.81 94 LEU A O 1
ATOM 742 N N . ARG A 1 95 ? -12.283 -7.953 8.070 1.00 94.38 95 ARG A N 1
ATOM 743 C CA . ARG A 1 95 ? -11.594 -8.518 6.917 1.00 94.38 95 ARG A CA 1
ATOM 744 C C . ARG A 1 95 ? -12.461 -8.324 5.687 1.00 94.38 95 ARG A C 1
ATOM 746 O O . ARG A 1 95 ? -13.565 -8.851 5.611 1.00 94.38 95 ARG A O 1
ATOM 753 N N . ILE A 1 96 ? -11.924 -7.603 4.719 1.00 91.69 96 ILE A N 1
ATOM 754 C CA . ILE A 1 96 ? -12.556 -7.450 3.420 1.00 91.69 96 ILE A CA 1
ATOM 755 C C . ILE A 1 96 ? -12.079 -8.608 2.541 1.00 91.69 96 ILE A C 1
ATOM 757 O O . ILE A 1 96 ? -10.889 -8.915 2.497 1.00 91.69 96 ILE A O 1
ATOM 761 N N . GLU A 1 97 ? -13.016 -9.303 1.894 1.00 88.31 97 GLU A N 1
ATOM 762 C CA . GLU A 1 97 ? -12.695 -10.454 1.038 1.00 88.31 97 GLU A CA 1
ATOM 763 C C . GLU A 1 97 ? -11.972 -10.032 -0.244 1.00 88.31 97 GLU A C 1
ATOM 765 O O . GLU A 1 97 ? -11.189 -10.803 -0.805 1.00 88.31 97 GLU A O 1
ATOM 770 N N . THR A 1 98 ? -12.206 -8.798 -0.708 1.00 87.00 98 THR A N 1
ATOM 771 C CA . THR A 1 98 ? -11.444 -8.245 -1.823 1.00 87.00 98 THR A CA 1
ATOM 772 C C . THR A 1 98 ? -9.976 -8.117 -1.432 1.00 87.00 98 THR A C 1
ATOM 774 O O . THR A 1 98 ? -9.652 -7.732 -0.309 1.00 87.00 98 THR A O 1
ATOM 777 N N . PRO A 1 99 ? -9.050 -8.395 -2.364 1.00 85.31 99 PRO A N 1
ATOM 778 C CA . PRO A 1 99 ? -7.622 -8.390 -2.054 1.00 85.31 99 PRO A CA 1
ATOM 779 C C . PRO A 1 99 ? -7.104 -7.010 -1.651 1.00 85.31 99 PRO A C 1
ATOM 781 O O . PRO A 1 99 ? -5.993 -6.903 -1.144 1.00 85.31 99 PRO A O 1
ATOM 784 N N . THR A 1 100 ? -7.851 -5.951 -1.963 1.00 89.62 100 THR A N 1
ATOM 785 C CA . THR A 1 100 ? -7.395 -4.576 -1.860 1.00 89.62 100 THR A CA 1
ATOM 786 C C . THR A 1 100 ? -8.521 -3.658 -1.408 1.00 89.62 100 THR A C 1
ATOM 788 O O . THR A 1 100 ?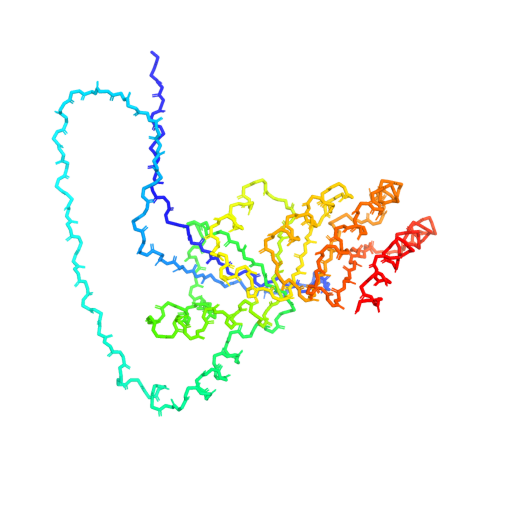 -9.697 -3.869 -1.721 1.00 89.62 100 THR A O 1
ATOM 791 N N . VAL A 1 101 ? -8.138 -2.627 -0.658 1.00 88.75 101 VAL A N 1
ATOM 792 C CA . VAL A 1 101 ? -9.040 -1.655 -0.045 1.00 88.75 101 VAL A CA 1
ATOM 793 C C . VAL A 1 101 ? -8.563 -0.258 -0.407 1.00 88.75 101 VAL A C 1
ATOM 795 O O . VAL A 1 101 ? -7.478 0.154 0.005 1.00 88.75 101 VAL A O 1
ATOM 798 N N . THR A 1 102 ? -9.369 0.494 -1.151 1.00 87.62 102 THR A N 1
ATOM 799 C CA . THR A 1 102 ? -9.059 1.894 -1.460 1.00 87.62 102 THR A CA 1
ATOM 800 C C . THR A 1 102 ? -9.767 2.794 -0.458 1.00 87.62 102 THR A C 1
ATOM 802 O O . THR A 1 102 ? -10.965 2.649 -0.231 1.00 87.62 102 THR A O 1
ATOM 805 N N . LEU A 1 103 ? -9.039 3.731 0.148 1.00 82.12 103 LEU A N 1
ATOM 806 C CA . LEU A 1 103 ? -9.610 4.696 1.087 1.00 82.12 103 LEU A CA 1
ATOM 807 C C . LEU A 1 103 ? -9.803 6.031 0.372 1.00 82.12 103 LEU A C 1
ATOM 809 O O . LEU A 1 103 ? -8.834 6.695 0.009 1.00 82.12 103 LEU A O 1
ATOM 813 N N . THR A 1 104 ? -11.055 6.417 0.147 1.00 77.00 104 THR A N 1
ATOM 814 C CA . THR A 1 104 ? -11.414 7.649 -0.565 1.00 77.00 104 THR A CA 1
ATOM 815 C C . THR A 1 104 ? -12.023 8.663 0.386 1.00 77.00 104 THR A C 1
ATOM 817 O O . THR A 1 104 ? -12.731 8.307 1.325 1.00 77.00 104 THR A O 1
ATOM 820 N N . ARG A 1 105 ? -11.776 9.954 0.155 1.00 70.62 105 ARG A N 1
ATOM 821 C CA . ARG A 1 105 ? -12.431 11.009 0.936 1.00 70.62 105 ARG A CA 1
ATOM 822 C C . ARG A 1 105 ? -13.904 11.088 0.551 1.00 70.62 105 ARG A C 1
ATOM 824 O O . ARG A 1 105 ? -14.234 11.100 -0.635 1.00 70.62 105 ARG A O 1
ATOM 831 N N . TRP A 1 106 ? -14.773 11.203 1.547 1.00 64.62 106 TRP A N 1
ATOM 832 C CA . TRP A 1 106 ? -16.208 11.322 1.335 1.00 64.62 106 TRP A CA 1
ATOM 833 C C . TRP A 1 106 ? -16.544 12.578 0.524 1.00 64.62 106 TRP A C 1
ATOM 835 O O . TRP A 1 106 ? -16.314 13.710 0.967 1.00 64.62 106 TRP A O 1
ATOM 845 N N . GLN A 1 107 ? -17.156 12.404 -0.646 1.00 67.19 107 GLN A N 1
ATOM 846 C CA . GLN A 1 107 ? -17.806 13.505 -1.352 1.00 67.19 107 GLN A CA 1
ATOM 847 C C . GLN A 1 107 ? -19.283 13.532 -0.949 1.00 67.19 107 GLN A C 1
ATOM 849 O O . GLN A 1 107 ? -20.016 12.569 -1.160 1.00 67.19 107 GLN A O 1
ATOM 854 N N . LYS A 1 108 ? -19.741 14.660 -0.382 1.00 60.09 108 LYS A N 1
ATOM 855 C CA . LYS A 1 108 ? -21.098 14.859 0.181 1.00 60.09 108 LYS A CA 1
ATOM 856 C C . LYS A 1 108 ? -22.268 14.483 -0.748 1.00 60.09 108 LYS A C 1
ATOM 858 O O . LYS A 1 108 ? -23.394 14.385 -0.274 1.00 60.09 108 LYS A O 1
ATOM 863 N N . TYR A 1 109 ? -22.016 14.275 -2.037 1.00 57.31 109 TYR A N 1
ATOM 864 C CA . TYR A 1 109 ? -23.023 14.033 -3.065 1.00 57.31 109 TYR A CA 1
ATOM 865 C C . TYR A 1 109 ? -23.391 12.551 -3.276 1.00 57.31 109 TYR A C 1
ATOM 867 O O . TYR A 1 109 ? -24.372 12.282 -3.965 1.00 57.31 109 TYR A O 1
ATOM 875 N N . HIS A 1 110 ? -22.683 11.593 -2.663 1.00 55.66 110 HIS A N 1
ATOM 876 C CA . HIS A 1 110 ? -22.909 10.152 -2.880 1.00 55.66 110 HIS A CA 1
ATOM 877 C C . HIS A 1 110 ? -23.782 9.453 -1.823 1.00 55.66 110 HIS A C 1
ATOM 879 O O . HIS A 1 110 ? -23.731 8.238 -1.688 1.00 55.66 110 HIS A O 1
ATOM 885 N N . SER A 1 111 ? -24.666 10.171 -1.119 1.00 53.28 111 SER A N 1
ATOM 886 C CA . SER A 1 111 ? -25.557 9.613 -0.077 1.00 53.28 111 SER A CA 1
ATOM 887 C C . SER A 1 111 ? -26.634 8.623 -0.569 1.00 53.28 111 SER A C 1
ATOM 889 O O . SER A 1 111 ? -27.611 8.347 0.134 1.00 53.28 111 SER A O 1
ATOM 891 N N . GLN A 1 112 ? -26.500 8.073 -1.772 1.00 55.62 112 GLN A N 1
ATOM 892 C CA . GLN A 1 112 ? -27.497 7.183 -2.338 1.00 55.62 112 GLN A CA 1
ATOM 893 C C . GLN A 1 112 ? -27.240 5.727 -1.924 1.00 55.62 112 GLN A C 1
ATOM 895 O O . GLN A 1 112 ? -26.467 5.018 -2.552 1.00 55.62 112 GLN A O 1
ATOM 900 N N . ARG A 1 113 ? -28.044 5.290 -0.940 1.00 56.69 113 ARG A N 1
ATOM 901 C CA . ARG A 1 113 ? -28.464 3.903 -0.638 1.00 56.69 113 ARG A CA 1
ATOM 902 C C . ARG A 1 113 ? -27.572 3.078 0.302 1.00 56.69 113 ARG A C 1
ATOM 904 O O . ARG A 1 113 ? -26.818 2.222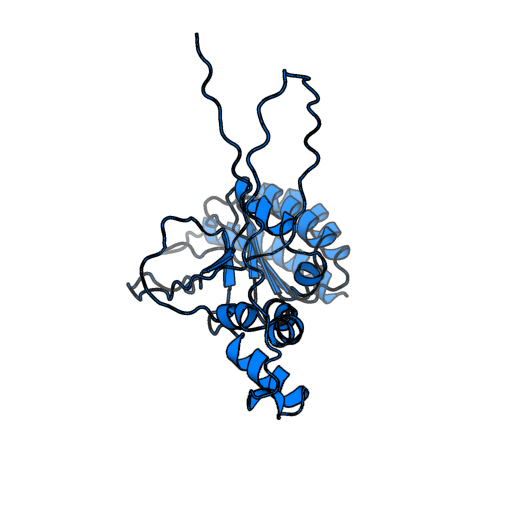 -0.128 1.00 56.69 113 ARG A O 1
ATOM 911 N N . GLY A 1 114 ? -27.827 3.233 1.603 1.00 60.25 114 GLY A N 1
ATOM 912 C CA . GLY A 1 114 ? -28.208 2.133 2.513 1.00 60.25 114 GLY A CA 1
ATOM 913 C C . GLY A 1 114 ? -27.254 0.959 2.775 1.00 60.25 114 GLY A C 1
ATOM 914 O O . GLY A 1 114 ? -27.639 0.073 3.531 1.00 60.25 114 GLY A O 1
ATOM 915 N N . LEU A 1 115 ? -26.056 0.912 2.197 1.00 63.75 115 LEU A N 1
ATOM 916 C CA . LEU A 1 115 ? -25.089 -0.144 2.489 1.00 63.75 115 LEU A CA 1
ATOM 917 C C . LEU A 1 115 ? -24.232 0.260 3.691 1.00 63.75 115 LEU A C 1
ATOM 919 O O . LEU A 1 115 ? -23.575 1.301 3.689 1.00 63.75 115 LEU A O 1
ATOM 923 N N . HIS A 1 116 ? -24.271 -0.562 4.738 1.00 70.31 116 HIS A N 1
ATOM 924 C CA . HIS A 1 116 ? -23.438 -0.390 5.921 1.00 70.31 116 HIS A CA 1
ATOM 925 C C . HIS A 1 116 ? -22.017 -0.877 5.620 1.00 70.31 116 HIS A C 1
ATOM 927 O O . HIS A 1 116 ? -21.821 -2.049 5.311 1.00 70.31 116 HIS A O 1
ATOM 933 N N . SER A 1 117 ? -21.025 0.008 5.735 1.00 80.44 117 SER A N 1
ATOM 934 C CA . SER A 1 117 ? -19.611 -0.383 5.668 1.00 80.44 117 SER A CA 1
ATOM 935 C C . SER A 1 117 ? -19.208 -1.215 6.872 1.00 80.44 117 SER A C 1
ATOM 937 O O . SER A 1 117 ? -19.699 -0.985 7.979 1.00 80.44 117 SER A O 1
ATOM 939 N N . VAL A 1 118 ? -18.232 -2.105 6.690 1.00 85.00 118 VAL A N 1
ATOM 940 C CA . VAL A 1 118 ? -17.548 -2.787 7.800 1.00 85.00 118 VAL A CA 1
ATOM 941 C C . VAL A 1 118 ? -17.011 -1.787 8.831 1.00 85.00 118 VAL A C 1
ATOM 943 O O . VAL A 1 118 ? -16.967 -2.080 10.024 1.00 85.00 118 VAL A O 1
ATOM 946 N N . LEU A 1 119 ? -16.704 -0.552 8.413 1.00 86.06 119 LEU A N 1
ATOM 947 C CA . LEU A 1 119 ? -16.234 0.502 9.312 1.00 86.06 119 LEU A CA 1
ATOM 948 C C . LEU A 1 119 ? -17.317 1.216 10.113 1.00 86.06 119 LEU A C 1
ATOM 950 O O . LEU A 1 119 ? -16.981 1.910 11.070 1.00 86.06 119 LEU A O 1
ATOM 954 N N . THR A 1 120 ? -18.599 0.948 9.854 1.00 87.62 120 THR A N 1
ATOM 955 C CA . THR A 1 120 ? -19.666 1.337 10.791 1.00 87.62 120 THR A CA 1
ATOM 956 C C . THR A 1 120 ? -19.476 0.695 12.166 1.00 87.62 120 THR A C 1
ATOM 958 O O . THR A 1 120 ? -19.894 1.266 13.172 1.00 87.62 120 THR A O 1
ATOM 961 N N . LEU A 1 121 ? -18.755 -0.434 12.246 1.00 90.12 121 LEU A N 1
ATOM 962 C CA . LEU A 1 121 ? -18.344 -1.029 13.514 1.00 90.12 121 LEU A CA 1
ATOM 963 C C . LEU A 1 121 ? -17.506 -0.047 14.350 1.00 90.12 121 LEU A C 1
ATOM 965 O O . LEU A 1 121 ? -17.724 0.060 15.557 1.00 90.12 121 LEU A O 1
ATOM 969 N N . LEU A 1 122 ? -16.615 0.727 13.717 1.00 89.62 122 LEU A N 1
ATOM 970 C CA . LEU A 1 122 ? -15.788 1.736 14.393 1.00 89.62 122 LEU A CA 1
ATOM 971 C C . LEU A 1 122 ? -16.615 2.902 14.957 1.00 89.62 122 LEU A C 1
ATOM 973 O O . LEU A 1 122 ? -16.153 3.608 15.851 1.00 89.62 122 LEU A O 1
ATOM 977 N N . GLU A 1 123 ? -17.832 3.113 14.457 1.00 85.50 123 GLU A N 1
ATOM 978 C CA . GLU A 1 123 ? -18.717 4.208 14.869 1.00 85.50 123 GLU A CA 1
ATOM 979 C C . GLU A 1 123 ? -19.659 3.822 16.022 1.00 85.50 123 GLU A C 1
ATOM 981 O O . GLU A 1 123 ? -20.296 4.692 16.615 1.00 85.50 123 GLU A O 1
ATOM 986 N N . THR A 1 124 ? -19.733 2.537 16.378 1.00 89.44 124 THR A N 1
ATOM 987 C CA . THR A 1 124 ? -20.685 2.023 17.379 1.00 89.44 124 THR A CA 1
ATOM 988 C C . THR A 1 124 ? -20.464 2.616 18.774 1.00 89.44 124 THR A C 1
ATOM 990 O O . THR A 1 124 ? -21.352 3.254 19.340 1.00 89.44 124 THR A O 1
ATOM 993 N N . CYS A 1 125 ? -19.281 2.407 19.358 1.00 90.69 125 CYS A N 1
ATOM 994 C CA . CYS A 1 125 ? -18.906 2.958 20.655 1.00 90.69 125 CYS A CA 1
ATOM 995 C C . CYS A 1 125 ? -17.389 3.085 20.819 1.00 90.69 125 CYS A C 1
ATOM 997 O O . CYS A 1 125 ? -16.599 2.469 20.107 1.00 90.69 125 CYS A O 1
ATOM 999 N N . ARG A 1 126 ? -16.968 3.865 21.825 1.00 91.06 126 ARG A N 1
ATOM 1000 C CA . ARG A 1 126 ? -15.543 4.131 22.098 1.00 91.06 126 ARG A CA 1
ATOM 1001 C C . ARG A 1 126 ? -14.737 2.866 22.390 1.00 91.06 126 ARG A C 1
ATOM 1003 O O . ARG A 1 126 ? -13.569 2.813 22.024 1.00 91.06 126 ARG A O 1
ATOM 1010 N N . ARG A 1 127 ? -15.343 1.876 23.057 1.00 93.62 127 ARG A N 1
ATOM 1011 C CA . ARG A 1 127 ? -14.672 0.615 23.393 1.00 93.62 127 ARG A CA 1
ATOM 1012 C C . ARG A 1 127 ? -14.400 -0.205 22.139 1.00 93.62 127 ARG A C 1
ATOM 1014 O O . ARG A 1 127 ? -13.251 -0.560 21.916 1.00 93.62 127 ARG A O 1
ATOM 1021 N N . ILE A 1 128 ? -15.422 -0.424 21.306 1.00 94.50 128 ILE A N 1
ATOM 1022 C CA . ILE A 1 128 ? -15.258 -1.126 20.028 1.00 94.50 128 ILE A CA 1
ATOM 1023 C C . ILE A 1 128 ? -14.237 -0.386 19.176 1.00 94.50 128 ILE A C 1
ATOM 1025 O O . ILE A 1 128 ? -13.262 -1.005 18.777 1.00 94.50 128 ILE A O 1
ATOM 1029 N N . HIS A 1 129 ? -14.367 0.932 18.988 1.00 93.81 129 HIS A N 1
ATOM 1030 C CA . HIS A 1 129 ? -13.384 1.720 18.238 1.00 93.81 129 HIS A CA 1
ATOM 1031 C C . HIS A 1 129 ? -11.950 1.498 18.750 1.00 93.81 129 HIS A C 1
ATOM 1033 O O . HIS A 1 129 ? -11.045 1.254 17.961 1.00 93.81 129 HIS A O 1
ATOM 1039 N N . ALA A 1 130 ? -11.721 1.566 20.066 1.00 94.56 130 ALA A N 1
ATOM 1040 C CA . ALA A 1 130 ? -10.391 1.378 20.646 1.00 94.56 130 ALA A CA 1
ATOM 1041 C C . ALA A 1 130 ? -9.832 -0.042 20.442 1.00 94.56 130 ALA A C 1
ATOM 1043 O O . ALA A 1 130 ? -8.628 -0.183 20.235 1.00 94.56 130 ALA A O 1
ATOM 1044 N N . GLU A 1 131 ? -10.689 -1.066 20.495 1.00 96.12 131 GLU A N 1
ATOM 1045 C CA . GLU A 1 131 ? -10.313 -2.468 20.267 1.00 96.12 131 GLU A CA 1
ATOM 1046 C C . GLU A 1 131 ? -10.073 -2.770 18.773 1.00 96.12 131 GLU A C 1
ATOM 1048 O O . GLU A 1 131 ? -9.225 -3.592 18.448 1.00 96.12 131 GLU A O 1
ATOM 1053 N N . THR A 1 132 ? -10.786 -2.101 17.862 1.00 95.88 132 THR A N 1
ATOM 1054 C CA . THR A 1 132 ? -10.887 -2.501 16.443 1.00 95.88 132 THR A CA 1
ATOM 1055 C C . THR A 1 132 ? -10.126 -1.639 15.453 1.00 95.88 132 THR A C 1
ATOM 1057 O O . THR A 1 132 ? -9.736 -2.134 14.398 1.00 95.88 132 THR A O 1
ATOM 1060 N N . GLU A 1 133 ? -9.900 -0.364 15.768 1.00 95.06 133 GLU A N 1
ATOM 1061 C CA . GLU A 1 133 ? -9.350 0.616 14.826 1.00 95.06 133 GLU A CA 1
ATOM 1062 C C . GLU A 1 133 ? -8.055 0.131 14.166 1.00 95.06 133 GLU A C 1
ATOM 1064 O O . GLU A 1 133 ? -7.894 0.289 12.961 1.00 95.06 133 GLU A O 1
ATOM 1069 N N . LEU A 1 134 ? -7.139 -0.469 14.933 1.00 96.75 134 LEU A N 1
ATOM 1070 C CA . LEU A 1 134 ? -5.860 -0.945 14.397 1.00 96.75 134 LEU A CA 1
ATOM 1071 C C . LEU A 1 134 ? -5.985 -2.271 13.650 1.00 96.75 134 LEU A C 1
ATOM 1073 O O . LEU A 1 134 ? -5.257 -2.465 12.685 1.00 96.75 134 LEU A O 1
ATOM 1077 N N . ILE A 1 135 ? -6.909 -3.144 14.071 1.00 97.06 135 ILE A N 1
ATOM 1078 C CA . ILE A 1 135 ? -7.137 -4.452 13.443 1.00 97.06 135 ILE A CA 1
ATOM 1079 C C . ILE A 1 135 ? -7.435 -4.258 11.961 1.00 97.06 135 ILE A C 1
ATOM 1081 O O . ILE A 1 135 ? -6.843 -4.927 11.123 1.00 97.06 135 ILE A O 1
ATOM 1085 N N . PHE A 1 136 ? -8.301 -3.295 11.634 1.00 95.94 136 PHE A N 1
ATOM 1086 C CA . PHE A 1 136 ? -8.651 -3.002 10.249 1.00 95.94 136 PHE A CA 1
ATOM 1087 C C . PHE A 1 136 ? -7.426 -2.678 9.380 1.00 95.94 136 PHE A C 1
ATOM 1089 O O . PHE A 1 136 ? -7.299 -3.224 8.287 1.00 95.94 136 PHE A O 1
ATOM 1096 N N . TYR A 1 137 ? -6.529 -1.807 9.853 1.00 95.75 137 TYR A N 1
ATOM 1097 C CA . TYR A 1 137 ? -5.337 -1.415 9.093 1.00 95.75 137 TYR A CA 1
ATOM 1098 C C . TYR A 1 137 ? -4.276 -2.520 9.034 1.00 95.75 137 TYR A C 1
ATOM 1100 O O . TYR A 1 137 ? -3.522 -2.578 8.069 1.00 95.75 137 TYR A O 1
ATOM 1108 N N . ASP A 1 138 ? -4.223 -3.379 10.050 1.00 97.06 138 ASP A N 1
ATOM 1109 C CA . ASP A 1 138 ? -3.249 -4.467 10.147 1.00 97.06 138 ASP A CA 1
ATOM 1110 C C . ASP A 1 138 ? -3.568 -5.623 9.192 1.00 97.06 138 ASP A C 1
ATOM 1112 O O . ASP A 1 138 ? -2.677 -6.121 8.504 1.00 97.06 138 ASP A O 1
ATOM 1116 N N . ILE A 1 139 ? -4.844 -6.017 9.093 1.00 96.44 139 ILE A N 1
ATOM 1117 C CA . ILE A 1 139 ? -5.242 -7.214 8.335 1.00 96.44 139 ILE A CA 1
ATOM 1118 C C . ILE A 1 139 ? -5.555 -6.956 6.858 1.00 96.44 139 ILE A C 1
ATOM 1120 O O . ILE A 1 139 ? -5.572 -7.909 6.081 1.00 96.44 139 ILE A O 1
ATOM 1124 N N . ASN A 1 140 ? -5.856 -5.713 6.473 1.00 96.19 140 ASN A N 1
ATOM 1125 C CA . ASN A 1 140 ? -6.267 -5.378 5.110 1.00 96.19 140 ASN A CA 1
ATOM 1126 C C . ASN A 1 140 ? -5.115 -4.762 4.306 1.00 96.19 140 ASN A C 1
ATOM 1128 O O . ASN A 1 140 ? -4.295 -4.005 4.826 1.00 96.19 140 ASN A O 1
ATOM 1132 N N . THR A 1 141 ? -5.095 -5.036 3.003 1.00 96.06 141 THR A N 1
ATOM 1133 C CA . THR A 1 141 ? -4.152 -4.420 2.066 1.00 96.06 141 THR A CA 1
ATOM 1134 C C . THR A 1 141 ? -4.708 -3.095 1.554 1.00 96.06 141 THR A C 1
ATOM 1136 O O . THR A 1 141 ? -5.714 -3.060 0.843 1.00 96.06 141 THR A O 1
ATOM 1139 N N . ILE A 1 142 ? -4.046 -1.993 1.905 1.00 95.06 142 ILE A N 1
ATOM 1140 C CA . ILE A 1 142 ? -4.510 -0.640 1.578 1.00 95.06 142 ILE A CA 1
ATOM 1141 C C . ILE A 1 142 ? -3.919 -0.176 0.246 1.00 95.06 142 ILE A C 1
ATOM 1143 O O . ILE A 1 142 ? -2.719 -0.302 0.021 1.00 95.06 142 ILE A O 1
ATOM 1147 N N . VAL A 1 143 ? -4.744 0.404 -0.624 1.00 93.62 143 VAL A N 1
ATOM 1148 C CA . VAL A 1 143 ? -4.325 1.008 -1.896 1.00 93.62 143 VAL A CA 1
ATOM 1149 C C . VAL A 1 143 ? -4.206 2.516 -1.743 1.00 93.62 143 VAL A C 1
ATOM 1151 O O . VAL A 1 143 ? -5.134 3.187 -1.287 1.00 93.62 143 VAL A O 1
ATOM 1154 N N . ILE A 1 144 ? -3.071 3.054 -2.180 1.00 90.06 144 ILE A N 1
ATOM 1155 C CA . ILE A 1 144 ? -2.830 4.486 -2.324 1.00 90.06 144 ILE A CA 1
ATOM 1156 C C . ILE A 1 144 ? -2.966 4.831 -3.810 1.00 90.06 144 ILE A C 1
ATOM 1158 O O . ILE A 1 144 ? -2.055 4.512 -4.590 1.00 90.06 144 ILE A O 1
ATOM 1162 N N . PRO A 1 145 ? -4.070 5.477 -4.224 1.00 85.88 145 PRO A N 1
ATOM 1163 C CA . PRO A 1 145 ? -4.300 5.791 -5.627 1.00 85.88 145 PRO A CA 1
ATOM 1164 C C . PRO A 1 145 ? -3.216 6.720 -6.200 1.00 85.88 145 PRO A C 1
ATOM 1166 O O . PRO A 1 145 ? -2.599 7.527 -5.496 1.00 85.88 145 PRO A O 1
ATOM 1169 N N . SER A 1 146 ? -2.942 6.577 -7.503 1.00 76.31 146 SER A N 1
ATOM 1170 C CA . SER A 1 146 ? -1.797 7.243 -8.151 1.00 76.31 146 SER A CA 1
ATOM 1171 C C . SER A 1 146 ? -1.994 8.742 -8.356 1.00 76.31 146 SER A C 1
ATOM 1173 O O . SER A 1 146 ? -1.016 9.478 -8.381 1.00 76.31 146 SER A O 1
ATOM 1175 N N . MET A 1 147 ? -3.219 9.234 -8.509 1.00 60.81 147 MET A N 1
ATOM 1176 C CA . MET A 1 147 ? -3.435 10.488 -9.230 1.00 60.81 147 MET A CA 1
ATOM 1177 C C . MET A 1 147 ? -4.535 11.330 -8.600 1.00 60.81 147 MET A C 1
ATOM 1179 O O . MET A 1 147 ? -5.646 11.411 -9.114 1.00 60.81 147 MET A O 1
ATOM 1183 N N . ASN A 1 148 ? -4.179 12.026 -7.526 1.00 64.19 148 ASN A N 1
ATOM 1184 C CA . ASN A 1 148 ? -4.751 13.329 -7.237 1.00 64.19 148 ASN A CA 1
ATOM 1185 C C . ASN A 1 148 ? -3.787 14.093 -6.311 1.00 64.19 148 ASN A C 1
ATOM 1187 O O . ASN A 1 148 ? -3.514 13.613 -5.209 1.00 64.19 148 ASN A O 1
ATOM 1191 N N . PRO A 1 149 ? -3.270 15.279 -6.680 1.00 61.81 149 PRO A N 1
ATOM 1192 C CA . PRO A 1 149 ? -2.515 16.110 -5.738 1.00 61.81 149 PRO A CA 1
ATOM 1193 C C . PRO A 1 149 ? -3.320 16.401 -4.458 1.00 61.81 149 PRO A C 1
ATOM 1195 O O . PRO A 1 149 ? -2.732 16.569 -3.390 1.00 61.81 149 PRO A O 1
ATOM 1198 N N . TYR A 1 150 ? -4.657 16.366 -4.532 1.00 61.59 150 TYR A N 1
ATOM 1199 C CA . TYR A 1 150 ? -5.541 16.493 -3.374 1.00 61.59 150 TYR A CA 1
ATOM 1200 C C . TYR A 1 150 ? -5.638 15.218 -2.505 1.00 61.59 150 TYR A C 1
ATOM 1202 O O . TYR A 1 150 ? -6.002 15.330 -1.334 1.00 61.59 150 TYR A O 1
ATOM 1210 N N . ASP A 1 151 ? -5.257 14.034 -3.003 1.00 59.91 151 ASP A N 1
ATOM 1211 C CA . ASP A 1 151 ? -5.318 12.766 -2.247 1.00 59.91 151 ASP A CA 1
ATOM 1212 C C . ASP A 1 151 ? -4.139 12.594 -1.281 1.00 59.91 151 ASP A C 1
ATOM 1214 O O . ASP A 1 151 ? -4.233 11.829 -0.319 1.00 59.91 151 ASP A O 1
ATOM 1218 N N . THR A 1 152 ? -3.067 13.386 -1.430 1.00 61.34 152 THR A N 1
ATOM 1219 C CA . THR A 1 152 ? -2.011 13.497 -0.399 1.00 61.34 152 THR A CA 1
ATOM 1220 C C . THR A 1 152 ? -2.573 13.921 0.966 1.00 61.34 152 THR A C 1
ATOM 1222 O O . THR A 1 152 ? -1.964 13.664 2.005 1.00 61.34 152 THR A O 1
ATOM 1225 N N . CYS A 1 153 ? -3.777 14.506 0.990 1.00 63.00 153 CYS A N 1
ATOM 1226 C CA . CYS A 1 153 ? -4.519 14.816 2.203 1.00 63.00 153 CYS A CA 1
ATOM 1227 C C . CYS A 1 153 ? -4.795 13.570 3.065 1.00 63.00 153 CYS A C 1
ATOM 1229 O O . CYS A 1 153 ? -4.741 13.678 4.289 1.00 63.00 153 CYS A O 1
ATOM 1231 N N . TYR A 1 154 ? -5.002 12.380 2.481 1.00 73.44 154 TYR A N 1
ATOM 1232 C CA . TYR A 1 154 ? -5.283 11.178 3.276 1.00 73.44 154 TYR A CA 1
ATOM 1233 C C . TYR A 1 154 ? -4.165 10.885 4.271 1.00 73.44 154 TYR A C 1
ATOM 1235 O O . TYR A 1 154 ? -4.387 10.897 5.481 1.00 73.44 154 TYR A O 1
ATOM 1243 N N . MET A 1 155 ? -2.933 10.759 3.784 1.00 79.62 155 MET A N 1
ATOM 1244 C CA . MET A 1 155 ? -1.790 10.437 4.643 1.00 79.62 155 MET A CA 1
ATOM 1245 C C . MET A 1 155 ? -1.492 11.511 5.683 1.00 79.62 155 MET A C 1
ATOM 1247 O O . MET A 1 155 ? -0.897 11.217 6.715 1.00 79.62 155 MET A O 1
ATOM 1251 N N . ASN A 1 156 ? -1.939 12.741 5.442 1.00 83.75 156 ASN A N 1
ATOM 1252 C CA . ASN A 1 156 ? -1.799 13.841 6.388 1.00 83.75 156 ASN A CA 1
ATOM 1253 C C . ASN A 1 156 ? -2.930 13.885 7.437 1.00 83.75 156 ASN A C 1
ATOM 1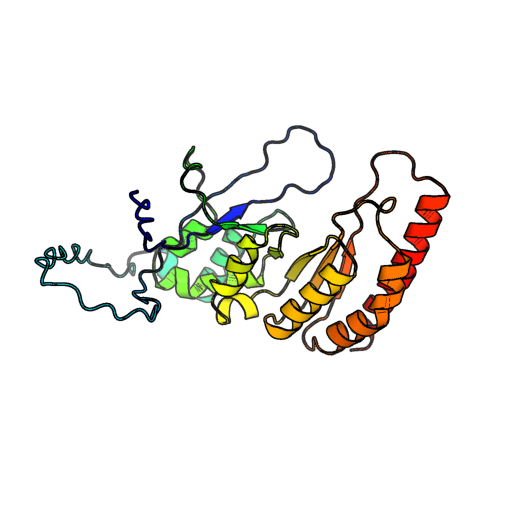255 O O . ASN A 1 156 ? -2.755 14.485 8.496 1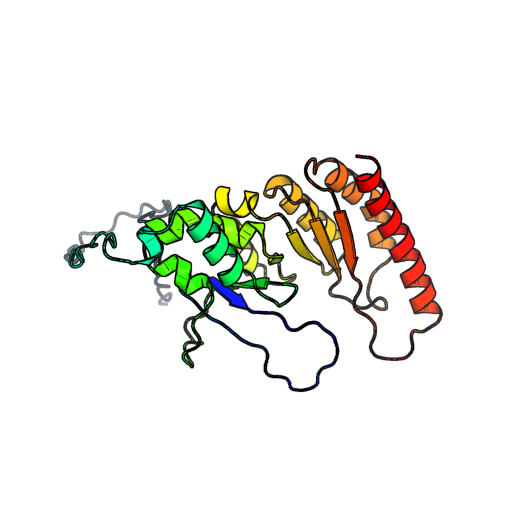.00 83.75 156 ASN A O 1
ATOM 1259 N N . THR A 1 157 ? -4.084 13.264 7.175 1.00 83.75 157 THR A N 1
ATOM 1260 C CA . THR A 1 157 ? -5.242 13.248 8.097 1.00 83.75 157 THR A CA 1
ATOM 1261 C C . THR A 1 157 ? -5.278 12.007 8.995 1.00 83.75 157 THR A C 1
ATOM 1263 O O . THR A 1 157 ? -5.824 12.034 10.112 1.00 83.75 157 THR A O 1
ATOM 1266 N N . VAL A 1 158 ? -4.673 10.912 8.534 1.00 87.38 158 VAL A N 1
ATOM 1267 C CA . VAL A 1 158 ? -4.557 9.656 9.276 1.00 87.38 158 VAL A CA 1
ATOM 1268 C C . VAL A 1 158 ? -3.551 9.820 10.410 1.00 87.38 158 VAL A C 1
ATOM 1270 O O . VAL A 1 158 ? -2.489 10.415 10.253 1.00 87.38 158 VAL A O 1
ATOM 1273 N N . SER A 1 159 ? -3.882 9.307 11.599 1.00 91.50 159 SER A N 1
ATOM 1274 C CA . SER A 1 159 ? -2.948 9.385 12.724 1.00 91.50 159 SER A CA 1
ATOM 1275 C C . SER A 1 159 ? -1.725 8.488 12.483 1.00 91.50 159 SER A C 1
ATOM 1277 O O . SER A 1 159 ? -1.883 7.389 11.949 1.00 91.50 159 SER A O 1
ATOM 1279 N N . PRO A 1 160 ? -0.528 8.864 12.976 1.00 93.50 160 PRO A N 1
ATOM 1280 C CA . PRO A 1 160 ? 0.671 8.027 12.856 1.00 93.50 160 PRO A CA 1
ATOM 1281 C C . PRO A 1 160 ? 0.468 6.599 13.379 1.00 93.50 160 PRO A C 1
ATOM 1283 O O . PRO A 1 160 ? 0.950 5.638 12.794 1.00 93.50 160 PRO A O 1
ATOM 1286 N N . LYS A 1 161 ? -0.335 6.444 14.443 1.00 94.88 161 LYS A N 1
ATOM 1287 C CA . LYS A 1 161 ? -0.703 5.137 15.005 1.00 94.88 161 LYS A CA 1
ATOM 1288 C C . LYS A 1 161 ? -1.392 4.224 13.979 1.00 94.88 161 LYS A C 1
ATOM 1290 O O . LYS A 1 161 ? -1.092 3.038 13.943 1.00 94.88 161 LYS A O 1
ATOM 1295 N N . ARG A 1 162 ? -2.301 4.768 13.160 1.00 94.62 162 ARG A N 1
ATOM 1296 C CA . ARG A 1 162 ? -2.991 4.022 12.094 1.00 94.62 162 ARG A CA 1
ATOM 1297 C C . ARG A 1 162 ? -2.043 3.729 10.932 1.00 94.62 162 ARG A C 1
ATOM 1299 O O . ARG A 1 162 ? -2.029 2.607 10.454 1.00 94.62 162 ARG A O 1
ATOM 1306 N N . LEU A 1 163 ? -1.211 4.697 10.532 1.00 94.12 163 LEU A N 1
ATOM 1307 C CA . LEU A 1 163 ? -0.219 4.498 9.464 1.00 94.12 163 LEU A CA 1
ATOM 1308 C C . LEU A 1 163 ? 0.775 3.378 9.800 1.00 94.12 163 LEU A C 1
ATOM 1310 O O . LEU A 1 163 ? 1.050 2.528 8.963 1.00 94.12 163 LEU A O 1
ATOM 1314 N N . HIS A 1 164 ? 1.256 3.317 11.044 1.00 96.00 164 HIS A N 1
ATOM 1315 C CA . HIS A 1 164 ? 2.151 2.248 11.504 1.00 96.00 164 HIS A CA 1
ATOM 1316 C C . HIS A 1 164 ? 1.483 0.868 11.594 1.00 96.00 164 HIS A C 1
ATOM 1318 O O . HIS A 1 164 ? 2.184 -0.149 11.575 1.00 96.00 164 HIS A O 1
ATOM 1324 N N . ALA A 1 165 ? 0.153 0.832 11.726 1.00 96.81 165 ALA A N 1
ATOM 1325 C CA . ALA A 1 165 ? -0.613 -0.407 11.710 1.00 96.81 165 ALA A CA 1
ATOM 1326 C C . ALA A 1 165 ? -0.767 -0.967 10.289 1.00 96.81 165 ALA A C 1
ATOM 1328 O O . ALA A 1 165 ? -0.992 -2.157 10.154 1.00 96.81 165 ALA A O 1
ATOM 1329 N N . ILE A 1 166 ? -0.596 -0.162 9.233 1.00 96.75 166 ILE A N 1
ATOM 1330 C CA . ILE A 1 166 ? -0.680 -0.649 7.850 1.00 96.75 166 ILE A CA 1
ATOM 1331 C C . ILE A 1 166 ? 0.517 -1.551 7.548 1.00 96.75 166 ILE A C 1
ATOM 1333 O O . ILE A 1 166 ? 1.650 -1.078 7.422 1.00 96.75 166 ILE A O 1
ATOM 1337 N N . LYS A 1 167 ? 0.262 -2.858 7.413 1.00 97.75 167 LYS A N 1
ATOM 1338 C CA . LYS A 1 167 ? 1.300 -3.860 7.124 1.00 97.75 167 LYS A CA 1
ATOM 1339 C C . LYS A 1 167 ? 1.388 -4.257 5.659 1.00 97.75 167 LYS A C 1
ATOM 1341 O O . LYS A 1 167 ? 2.468 -4.653 5.225 1.00 97.75 167 LYS A O 1
ATOM 1346 N N . SER A 1 168 ? 0.303 -4.123 4.900 1.00 97.62 168 SER A N 1
ATOM 1347 C CA . SER A 1 168 ? 0.276 -4.403 3.466 1.00 97.62 168 SER A CA 1
ATOM 1348 C C . SER A 1 168 ? -0.228 -3.188 2.694 1.00 97.62 168 SER A C 1
ATOM 1350 O O . SER A 1 168 ? -1.301 -2.656 2.984 1.00 97.62 168 SER A O 1
ATOM 1352 N N . LEU A 1 169 ? 0.564 -2.740 1.723 1.00 96.56 169 LEU A N 1
ATOM 1353 C CA . LEU A 1 169 ? 0.333 -1.497 1.002 1.00 96.56 169 LEU A CA 1
ATOM 1354 C C . LEU A 1 169 ? 0.510 -1.692 -0.499 1.00 96.56 169 LEU A C 1
ATOM 1356 O O . LEU A 1 169 ? 1.464 -2.332 -0.933 1.00 96.56 169 LEU A O 1
ATOM 1360 N N . ILE A 1 170 ? -0.377 -1.092 -1.285 1.00 96.06 170 ILE A N 1
ATOM 1361 C CA . ILE A 1 170 ? -0.248 -0.981 -2.736 1.00 96.06 170 ILE A CA 1
ATOM 1362 C C . ILE A 1 170 ? -0.104 0.489 -3.089 1.00 96.06 170 ILE A C 1
ATOM 1364 O O . ILE A 1 170 ? -0.978 1.296 -2.777 1.00 96.06 170 ILE A O 1
ATOM 1368 N N . VAL A 1 171 ? 0.986 0.840 -3.757 1.00 94.88 171 VAL A N 1
ATOM 1369 C CA . VAL A 1 171 ? 1.208 2.181 -4.292 1.00 94.88 171 VAL A CA 1
ATOM 1370 C C . VAL A 1 171 ? 1.042 2.151 -5.796 1.00 94.88 171 VAL A C 1
ATOM 1372 O O . VAL A 1 171 ? 1.751 1.434 -6.498 1.00 94.88 171 VAL A O 1
ATOM 1375 N N . GLN A 1 172 ? 0.110 2.949 -6.301 1.00 94.44 172 GLN A N 1
ATOM 1376 C CA . GLN A 1 172 ? -0.042 3.105 -7.738 1.00 94.44 172 GLN A CA 1
ATOM 1377 C C . GLN A 1 172 ? 0.889 4.208 -8.247 1.00 94.44 172 GLN A C 1
ATOM 1379 O O . GLN A 1 172 ? 0.878 5.326 -7.720 1.00 94.44 172 GLN A O 1
ATOM 1384 N N . VAL A 1 173 ? 1.681 3.907 -9.275 1.00 95.12 173 VAL A N 1
ATOM 1385 C CA . VAL A 1 173 ? 2.726 4.788 -9.815 1.00 95.12 173 VAL A CA 1
ATOM 1386 C C . VAL A 1 173 ? 2.527 5.045 -11.301 1.00 95.12 173 VAL A C 1
ATOM 1388 O O . VAL A 1 173 ? 2.237 4.145 -12.089 1.00 95.12 173 VAL A O 1
ATOM 1391 N N . SER A 1 174 ? 2.709 6.292 -11.707 1.00 94.62 174 SER A N 1
ATOM 1392 C CA . SER A 1 174 ? 2.559 6.726 -13.098 1.00 94.62 174 SER A CA 1
ATOM 1393 C C . SER A 1 174 ? 3.877 6.755 -13.875 1.00 94.62 174 SER A C 1
ATOM 1395 O O . SER A 1 174 ? 3.876 6.583 -15.094 1.00 94.62 174 SER A O 1
ATOM 1397 N N . SER A 1 175 ? 4.998 6.932 -13.175 1.00 96.00 175 SER A N 1
ATOM 1398 C CA . SER A 1 175 ? 6.357 6.984 -13.716 1.00 96.00 175 SER A CA 1
ATOM 1399 C C . SER A 1 175 ? 7.368 6.418 -12.707 1.00 96.00 175 SER A C 1
ATOM 1401 O O . SER A 1 175 ? 7.033 6.143 -11.557 1.00 96.00 175 SER A O 1
ATOM 1403 N N . SER A 1 176 ? 8.624 6.264 -13.125 1.00 97.00 176 SER A N 1
ATOM 1404 C CA . SER A 1 176 ? 9.755 5.909 -12.251 1.00 97.00 176 SER A CA 1
ATOM 1405 C C . SER A 1 176 ? 10.051 6.975 -11.188 1.00 97.00 176 SER A C 1
ATOM 1407 O O . SER A 1 176 ? 10.378 6.636 -10.055 1.00 97.00 176 SER A O 1
ATOM 1409 N N . SER A 1 177 ? 9.921 8.261 -11.529 1.00 96.44 177 SER A N 1
ATOM 1410 C CA . SER A 1 177 ? 10.116 9.364 -10.581 1.00 96.44 177 SER A CA 1
ATOM 1411 C C . SER A 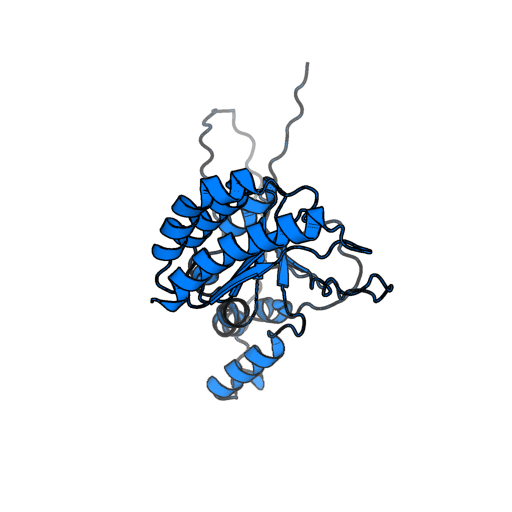1 177 ? 9.012 9.418 -9.523 1.00 96.44 177 SER A C 1
ATOM 1413 O O . SER A 1 177 ? 9.303 9.628 -8.350 1.00 96.44 177 SER A O 1
ATOM 1415 N N . ASP A 1 178 ? 7.761 9.179 -9.924 1.00 94.81 178 ASP A N 1
ATOM 1416 C CA . ASP A 1 178 ? 6.617 9.039 -9.017 1.00 94.81 178 ASP A CA 1
ATOM 1417 C C . ASP A 1 178 ? 6.788 7.811 -8.109 1.00 94.81 178 ASP A C 1
ATOM 1419 O O . ASP A 1 178 ? 6.579 7.897 -6.902 1.00 94.81 178 ASP A O 1
ATOM 1423 N N . ALA A 1 179 ? 7.274 6.691 -8.660 1.00 96.25 179 ALA A N 1
ATOM 1424 C CA . ALA A 1 179 ? 7.613 5.511 -7.869 1.00 96.25 179 ALA A CA 1
ATOM 1425 C C . ALA A 1 179 ? 8.658 5.816 -6.793 1.00 96.2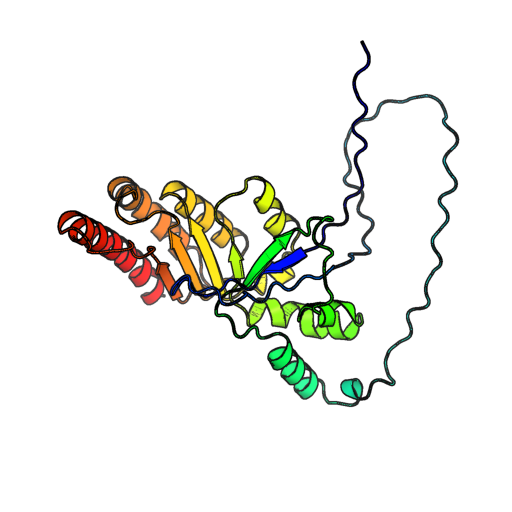5 179 ALA A C 1
ATOM 1427 O O . ALA A 1 179 ? 8.424 5.507 -5.628 1.00 96.25 179 ALA A O 1
ATOM 1428 N N . LEU A 1 180 ? 9.761 6.480 -7.147 1.00 97.19 180 LEU A N 1
ATOM 1429 C CA . LEU A 1 180 ? 10.779 6.872 -6.173 1.00 97.19 180 LEU A CA 1
ATOM 1430 C C . LEU A 1 180 ? 10.208 7.803 -5.091 1.00 97.19 180 LEU A C 1
ATOM 1432 O O . LEU A 1 180 ? 10.419 7.556 -3.907 1.00 97.19 180 LEU A O 1
ATOM 1436 N N . ALA A 1 181 ? 9.444 8.829 -5.477 1.00 94.50 181 ALA A N 1
ATOM 1437 C CA . ALA A 1 181 ? 8.839 9.762 -4.526 1.00 94.50 181 ALA A CA 1
ATOM 1438 C C . ALA A 1 181 ? 7.870 9.060 -3.557 1.00 94.50 181 ALA A C 1
ATOM 1440 O O . ALA A 1 181 ? 7.879 9.336 -2.356 1.00 94.50 181 ALA A O 1
ATOM 1441 N N . LYS A 1 182 ? 7.059 8.115 -4.051 1.00 93.75 182 LYS A N 1
ATOM 1442 C CA . LYS A 1 182 ? 6.167 7.313 -3.202 1.00 93.75 182 LYS A CA 1
ATOM 1443 C C . LYS A 1 182 ? 6.940 6.359 -2.301 1.00 93.75 182 LYS A C 1
ATOM 1445 O O . LYS A 1 182 ? 6.562 6.222 -1.146 1.00 93.75 182 LYS A O 1
ATOM 1450 N N . LEU A 1 183 ? 8.020 5.736 -2.777 1.00 96.12 183 LEU A N 1
ATOM 1451 C CA . LEU A 1 183 ? 8.875 4.892 -1.935 1.00 96.12 183 LEU A CA 1
ATOM 1452 C C . LEU A 1 183 ? 9.494 5.692 -0.784 1.00 96.12 183 LEU A C 1
ATOM 1454 O O . LEU A 1 183 ? 9.461 5.233 0.353 1.00 96.12 183 LEU A O 1
ATOM 1458 N N . GLN A 1 184 ? 9.967 6.909 -1.051 1.00 95.62 184 GLN A N 1
ATOM 1459 C CA . GLN A 1 184 ? 10.478 7.814 -0.017 1.00 95.62 184 GLN A CA 1
ATOM 1460 C C . GLN A 1 184 ? 9.407 8.163 1.021 1.00 95.62 184 GLN A C 1
ATOM 1462 O O . GLN A 1 184 ? 9.649 8.076 2.224 1.00 95.62 184 GLN A O 1
ATOM 1467 N N . ASP A 1 185 ? 8.197 8.511 0.575 1.00 93.19 185 ASP A N 1
ATOM 1468 C CA . ASP A 1 185 ? 7.088 8.805 1.489 1.00 93.19 185 ASP A CA 1
ATOM 1469 C C . ASP A 1 185 ? 6.684 7.569 2.314 1.00 93.19 185 ASP A C 1
ATOM 1471 O O . ASP A 1 185 ? 6.434 7.675 3.519 1.00 93.19 185 ASP A O 1
ATOM 1475 N N . VAL A 1 186 ? 6.697 6.383 1.691 1.00 95.00 186 VAL A N 1
ATOM 1476 C CA . VAL A 1 186 ? 6.426 5.106 2.360 1.00 95.00 186 VAL A CA 1
ATOM 1477 C C . VAL A 1 186 ? 7.469 4.817 3.440 1.00 95.00 186 VAL A C 1
ATOM 1479 O O . VAL A 1 186 ? 7.094 4.513 4.573 1.00 95.00 186 VAL A O 1
ATOM 1482 N N . ALA A 1 187 ? 8.757 4.975 3.128 1.00 95.56 187 ALA A N 1
ATOM 1483 C CA . ALA A 1 187 ? 9.854 4.731 4.063 1.00 95.56 187 ALA A CA 1
ATOM 1484 C C . ALA A 1 187 ? 9.789 5.644 5.298 1.00 95.56 187 ALA A C 1
ATOM 1486 O O . ALA A 1 187 ? 10.117 5.222 6.405 1.00 95.56 187 ALA A O 1
ATOM 1487 N N . LEU A 1 188 ? 9.342 6.891 5.123 1.00 94.25 188 LEU A N 1
ATOM 1488 C CA . LEU A 1 188 ? 9.278 7.874 6.205 1.00 94.25 188 LEU A CA 1
ATOM 1489 C C . LEU A 1 188 ? 8.082 7.683 7.143 1.00 94.25 188 LEU A C 1
ATOM 1491 O O . LEU A 1 188 ? 8.163 8.046 8.318 1.00 94.25 188 LEU A O 1
ATOM 1495 N N . ARG A 1 189 ? 6.952 7.180 6.634 1.00 93.50 189 ARG A N 1
ATOM 1496 C CA . ARG A 1 189 ? 5.670 7.219 7.363 1.00 93.50 189 ARG A CA 1
ATOM 1497 C C . ARG A 1 189 ? 5.122 5.860 7.765 1.00 93.50 189 ARG A C 1
ATOM 1499 O O . ARG A 1 189 ? 4.282 5.801 8.665 1.00 93.50 189 ARG A O 1
ATOM 1506 N N . PHE A 1 190 ? 5.536 4.789 7.096 1.00 95.75 190 PHE A N 1
ATOM 1507 C CA . PHE A 1 190 ? 4.921 3.479 7.254 1.00 95.75 190 PHE A CA 1
ATOM 1508 C C . PHE A 1 190 ? 5.919 2.443 7.745 1.00 95.75 190 PHE A C 1
ATOM 1510 O O . PHE A 1 190 ? 7.130 2.560 7.600 1.00 95.75 190 PHE A O 1
ATOM 1517 N N . ARG A 1 191 ? 5.358 1.386 8.324 1.00 96.38 191 ARG A N 1
ATOM 1518 C CA . ARG A 1 191 ? 6.068 0.202 8.804 1.00 96.38 191 ARG A CA 1
ATOM 1519 C C . ARG A 1 191 ? 5.513 -1.025 8.090 1.00 96.38 191 ARG A C 1
ATOM 1521 O O . ARG A 1 191 ? 4.914 -1.910 8.706 1.00 96.38 191 ARG A O 1
ATOM 1528 N N . VAL A 1 192 ? 5.609 -0.973 6.762 1.00 97.50 192 VAL A N 1
ATOM 1529 C CA . VAL A 1 192 ? 5.051 -1.978 5.857 1.00 97.50 192 VAL A CA 1
ATOM 1530 C C . VAL A 1 192 ? 5.875 -3.256 5.911 1.00 97.50 192 VAL A C 1
ATOM 1532 O O . VAL A 1 192 ? 7.098 -3.209 5.890 1.00 97.50 192 VAL A O 1
ATOM 1535 N N . HIS A 1 193 ? 5.188 -4.394 5.938 1.00 98.12 193 HIS A N 1
ATOM 1536 C CA . HIS A 1 193 ? 5.788 -5.711 5.742 1.00 98.12 193 HIS A CA 1
ATOM 1537 C C . HIS A 1 193 ? 5.706 -6.152 4.284 1.00 98.12 193 HIS A C 1
ATOM 1539 O O . HIS A 1 193 ? 6.594 -6.849 3.809 1.00 98.12 193 HIS A O 1
ATOM 1545 N N . LYS A 1 194 ? 4.646 -5.748 3.580 1.00 98.12 194 LYS A N 1
ATOM 1546 C CA . LYS A 1 194 ? 4.421 -6.064 2.174 1.00 98.12 194 LYS A CA 1
ATOM 1547 C C . LYS A 1 194 ? 4.118 -4.797 1.390 1.00 98.12 194 LYS A C 1
ATOM 1549 O O . LYS A 1 194 ? 3.170 -4.084 1.729 1.00 98.12 194 LYS A O 1
ATOM 1554 N N . LEU A 1 195 ? 4.877 -4.556 0.329 1.00 98.00 195 LEU A N 1
ATOM 1555 C CA . LEU A 1 195 ? 4.697 -3.415 -0.559 1.00 98.00 195 LEU A CA 1
ATOM 1556 C C . LEU A 1 195 ? 4.508 -3.882 -2.000 1.00 98.00 195 LEU A C 1
ATOM 1558 O O . LEU A 1 195 ? 5.356 -4.563 -2.556 1.00 98.00 195 LEU A O 1
ATOM 1562 N N . ILE A 1 196 ? 3.411 -3.476 -2.625 1.00 97.88 196 ILE A N 1
ATOM 1563 C CA . ILE A 1 196 ? 3.162 -3.727 -4.042 1.00 97.88 196 ILE A CA 1
ATOM 1564 C C . ILE A 1 196 ? 3.206 -2.392 -4.777 1.00 97.88 196 ILE A C 1
ATOM 1566 O O . ILE A 1 196 ? 2.475 -1.461 -4.444 1.00 97.88 196 ILE A O 1
ATOM 1570 N N . VAL A 1 197 ? 4.043 -2.293 -5.798 1.00 97.38 197 VAL A N 1
ATOM 1571 C CA . VAL A 1 197 ? 4.126 -1.134 -6.681 1.00 97.38 197 VAL A CA 1
ATOM 1572 C C . VAL A 1 197 ? 3.362 -1.454 -7.962 1.00 97.38 197 VAL A C 1
ATOM 1574 O O . VAL A 1 197 ? 3.829 -2.203 -8.818 1.00 97.38 197 VAL A O 1
ATOM 1577 N N . GLU A 1 198 ? 2.165 -0.893 -8.102 1.00 96.56 198 GLU A N 1
ATOM 1578 C CA . GLU A 1 198 ? 1.320 -1.084 -9.279 1.00 96.56 198 GLU A CA 1
ATOM 1579 C C . GLU A 1 198 ? 1.550 0.047 -10.285 1.00 96.56 198 GLU A C 1
ATOM 1581 O O . GLU A 1 198 ? 1.296 1.221 -10.018 1.00 96.56 198 GLU A O 1
ATOM 1586 N N . ARG A 1 199 ? 2.022 -0.287 -11.483 1.00 95.75 199 ARG A N 1
ATOM 1587 C CA . ARG A 1 199 ? 2.210 0.697 -12.553 1.00 95.75 199 ARG A CA 1
ATOM 1588 C C . ARG A 1 199 ? 0.858 1.043 -13.161 1.00 95.75 199 ARG A C 1
ATOM 1590 O O . ARG A 1 199 ? 0.093 0.161 -13.501 1.00 95.75 199 ARG A O 1
ATOM 1597 N N . HIS A 1 200 ? 0.559 2.318 -13.369 1.00 93.31 200 HIS A N 1
ATOM 1598 C CA . HIS A 1 200 ? -0.699 2.722 -14.002 1.00 93.31 200 HIS A CA 1
ATOM 1599 C C . HIS A 1 200 ? -0.654 2.576 -15.534 1.00 93.31 200 HIS A C 1
ATOM 1601 O O . HIS A 1 200 ? -1.673 2.385 -16.196 1.00 93.31 200 HIS A O 1
ATOM 1607 N N . GLN A 1 201 ? 0.543 2.672 -16.117 1.00 93.69 201 GLN A N 1
ATOM 1608 C CA . GLN A 1 201 ? 0.745 2.622 -17.561 1.00 93.69 201 GLN A CA 1
ATOM 1609 C C . GLN A 1 201 ? 0.951 1.190 -18.061 1.00 93.69 201 GLN A C 1
ATOM 1611 O O . GLN A 1 201 ? 1.624 0.379 -17.431 1.00 93.69 201 GLN A O 1
ATOM 1616 N N . SER A 1 202 ? 0.434 0.903 -19.258 1.00 94.56 202 SER A N 1
ATOM 1617 C CA . SER A 1 202 ? 0.795 -0.313 -19.994 1.00 94.56 202 SER A CA 1
ATOM 1618 C C . SER A 1 202 ? 2.280 -0.292 -20.386 1.00 94.56 202 SER A C 1
ATOM 1620 O O . SER A 1 202 ? 2.844 0.775 -20.635 1.00 94.56 202 SER A O 1
ATOM 1622 N N . VAL A 1 203 ? 2.886 -1.476 -20.540 1.00 96.12 203 VAL A N 1
ATOM 1623 C CA . VAL A 1 203 ? 4.282 -1.700 -20.988 1.00 96.12 203 VAL A CA 1
ATOM 1624 C C . VAL A 1 203 ? 4.674 -0.855 -22.210 1.00 96.12 203 VAL A C 1
ATOM 1626 O O . VAL A 1 203 ? 5.823 -0.417 -22.327 1.00 96.12 203 VAL A O 1
ATOM 1629 N N . ARG A 1 204 ? 3.711 -0.584 -23.102 1.00 95.25 204 ARG A N 1
ATOM 1630 C CA . ARG A 1 204 ? 3.878 0.267 -24.294 1.00 95.25 204 ARG A CA 1
ATOM 1631 C C . ARG A 1 204 ? 4.365 1.676 -23.959 1.00 95.25 204 ARG A C 1
ATOM 1633 O O . ARG A 1 204 ? 5.200 2.219 -24.675 1.00 95.25 204 ARG A O 1
ATOM 1640 N N . PHE A 1 205 ? 3.843 2.251 -22.879 1.00 95.88 205 PHE A N 1
ATOM 1641 C CA . PHE A 1 205 ? 4.046 3.653 -22.514 1.00 95.88 205 PHE A CA 1
ATOM 1642 C C . PHE A 1 205 ? 5.101 3.843 -21.419 1.00 95.88 205 PHE A C 1
ATOM 1644 O O . PHE A 1 205 ? 5.615 4.946 -21.264 1.00 95.88 205 PHE A O 1
ATOM 1651 N N . ILE A 1 206 ? 5.481 2.774 -20.712 1.00 96.56 206 ILE A N 1
ATOM 1652 C CA . ILE A 1 206 ? 6.487 2.843 -19.646 1.00 96.56 206 ILE A CA 1
ATOM 1653 C C . ILE A 1 206 ? 7.873 3.130 -20.228 1.00 96.56 206 ILE A C 1
ATOM 1655 O O . ILE A 1 206 ? 8.399 2.322 -20.994 1.00 96.56 206 ILE A O 1
ATOM 1659 N N . ASP A 1 207 ? 8.518 4.220 -19.810 1.00 97.75 207 ASP A N 1
ATOM 1660 C CA . ASP A 1 207 ? 9.916 4.498 -20.154 1.00 97.75 207 ASP A CA 1
ATOM 1661 C C . ASP A 1 207 ? 10.895 3.627 -19.347 1.00 97.75 207 ASP A C 1
ATOM 1663 O O . ASP A 1 207 ? 11.360 3.989 -18.264 1.00 97.75 207 ASP A O 1
ATOM 1667 N N . VAL A 1 208 ? 11.251 2.473 -19.914 1.00 98.12 208 VAL A N 1
ATOM 1668 C CA . VAL A 1 208 ? 12.185 1.501 -19.321 1.00 98.12 208 VAL A CA 1
ATOM 1669 C C . VAL A 1 208 ? 13.549 2.121 -18.987 1.00 98.12 208 VAL A C 1
ATOM 1671 O O . VAL A 1 208 ? 14.180 1.713 -18.014 1.00 98.12 208 VAL A O 1
ATOM 1674 N N . ARG A 1 209 ? 14.021 3.114 -19.758 1.00 98.12 209 ARG A N 1
ATOM 1675 C CA . ARG A 1 209 ? 15.329 3.744 -19.503 1.00 98.12 209 ARG A CA 1
ATOM 1676 C C . ARG A 1 209 ? 15.298 4.565 -18.225 1.00 98.12 209 ARG A C 1
ATOM 1678 O O . ARG A 1 209 ? 16.234 4.488 -17.436 1.00 98.12 209 ARG A O 1
ATOM 1685 N N . SER A 1 210 ? 14.215 5.302 -18.003 1.00 98.25 210 SER A N 1
ATOM 1686 C CA . SER A 1 210 ? 14.032 6.061 -16.770 1.00 98.25 210 SER A CA 1
ATOM 1687 C C . SER A 1 210 ? 13.933 5.143 -15.545 1.00 98.25 210 SER A C 1
ATOM 1689 O O . SER A 1 210 ? 14.555 5.416 -14.523 1.00 98.25 210 SER A O 1
ATOM 1691 N N . TRP A 1 211 ? 13.236 4.007 -15.652 1.00 98.19 211 TRP A N 1
ATOM 1692 C CA . TRP A 1 211 ? 13.218 2.994 -14.585 1.00 98.19 211 TRP A CA 1
ATOM 1693 C C . TRP A 1 211 ? 14.611 2.428 -14.291 1.00 98.19 211 TRP A C 1
ATOM 1695 O O . TRP A 1 211 ? 14.990 2.315 -13.129 1.00 98.19 211 TRP A O 1
ATOM 1705 N N . ALA A 1 212 ? 15.400 2.136 -15.328 1.00 98.00 212 ALA A N 1
ATOM 1706 C CA . ALA A 1 212 ? 16.779 1.686 -15.155 1.00 98.00 212 ALA A CA 1
ATOM 1707 C C . ALA A 1 212 ? 17.657 2.754 -14.480 1.00 98.00 212 ALA A C 1
ATOM 1709 O O . ALA A 1 212 ? 18.474 2.414 -13.629 1.00 98.00 212 ALA A O 1
ATOM 1710 N N . TYR A 1 213 ? 17.465 4.031 -14.828 1.00 98.06 213 TYR A N 1
ATOM 1711 C CA . TYR A 1 213 ? 18.181 5.155 -14.222 1.00 98.06 213 TYR A CA 1
ATOM 1712 C C . TYR A 1 213 ? 17.886 5.282 -12.722 1.00 98.06 213 TYR A C 1
ATOM 1714 O O . TYR A 1 213 ? 18.815 5.399 -11.930 1.00 98.06 213 TYR A O 1
ATOM 1722 N N . PHE A 1 214 ? 16.610 5.199 -12.328 1.00 98.12 214 PHE A N 1
ATOM 1723 C CA . PHE A 1 214 ? 16.199 5.367 -10.930 1.00 98.12 214 PHE A CA 1
ATOM 1724 C C . PHE A 1 214 ? 16.355 4.117 -10.053 1.00 98.12 214 PHE A C 1
ATOM 1726 O O . PHE A 1 214 ? 16.144 4.180 -8.842 1.00 98.12 214 PHE A O 1
ATOM 1733 N N . ARG A 1 215 ? 16.724 2.972 -10.640 1.00 97.81 215 ARG A N 1
ATOM 1734 C CA . ARG A 1 215 ? 16.831 1.685 -9.939 1.00 97.81 215 ARG A CA 1
ATOM 1735 C C . ARG A 1 215 ? 17.708 1.766 -8.690 1.00 97.81 215 ARG A C 1
ATOM 1737 O O . ARG A 1 215 ? 17.322 1.231 -7.659 1.00 97.81 215 ARG A O 1
ATOM 1744 N N . GLN A 1 216 ? 18.868 2.420 -8.775 1.00 98.06 216 GLN A N 1
ATOM 1745 C CA . GLN A 1 216 ? 19.801 2.504 -7.646 1.00 98.06 216 GLN A CA 1
ATOM 1746 C C . GLN A 1 216 ? 19.229 3.320 -6.482 1.00 98.06 216 GLN A C 1
ATOM 1748 O O . GLN A 1 216 ? 19.368 2.907 -5.334 1.00 98.06 216 GLN A O 1
ATOM 1753 N N . GLN A 1 217 ? 18.548 4.441 -6.757 1.00 98.25 217 GLN A N 1
ATOM 1754 C CA . GLN A 1 217 ? 17.895 5.198 -5.688 1.00 98.25 217 GLN A CA 1
ATOM 1755 C C . GLN A 1 217 ? 16.731 4.409 -5.085 1.00 98.25 217 GLN A C 1
ATOM 1757 O O . GLN A 1 217 ? 16.625 4.342 -3.868 1.00 98.25 217 GLN A O 1
ATOM 1762 N N . MET A 1 218 ? 15.895 3.761 -5.907 1.00 98.38 218 MET A N 1
ATOM 1763 C CA . MET A 1 218 ? 14.797 2.931 -5.390 1.00 98.38 218 MET A CA 1
ATOM 1764 C C . MET A 1 218 ? 15.315 1.792 -4.506 1.00 98.38 218 MET A C 1
ATOM 1766 O O . MET A 1 218 ? 14.730 1.526 -3.462 1.00 98.38 218 MET A O 1
ATOM 1770 N N . GLN A 1 219 ? 16.427 1.161 -4.891 1.00 98.19 219 GLN A N 1
ATOM 1771 C CA . GLN A 1 219 ? 17.093 0.147 -4.079 1.00 98.19 219 GLN A CA 1
ATOM 1772 C C . GLN A 1 219 ? 17.503 0.702 -2.708 1.00 98.19 219 GLN A C 1
ATOM 1774 O O . GLN A 1 219 ? 17.163 0.095 -1.698 1.00 98.19 219 GLN A O 1
ATOM 1779 N N . ALA A 1 220 ? 18.158 1.865 -2.657 1.00 97.94 220 ALA A N 1
ATOM 1780 C CA . ALA A 1 220 ? 18.551 2.485 -1.391 1.00 97.94 220 ALA A CA 1
ATOM 1781 C C . ALA A 1 220 ? 17.339 2.784 -0.485 1.00 97.94 220 ALA A C 1
ATOM 1783 O O . ALA A 1 220 ? 17.391 2.558 0.722 1.00 97.94 220 ALA A O 1
ATOM 1784 N N . GLU A 1 221 ? 16.215 3.233 -1.054 1.00 98.06 221 GLU A N 1
ATOM 1785 C CA . GLU A 1 221 ? 14.991 3.460 -0.271 1.00 98.06 221 GLU A CA 1
ATOM 1786 C C . GLU A 1 221 ? 14.384 2.154 0.261 1.00 98.06 221 GLU A C 1
ATOM 1788 O O . GLU A 1 221 ? 13.940 2.099 1.405 1.00 98.06 221 GLU A O 1
ATOM 1793 N N . VAL A 1 222 ? 14.402 1.077 -0.530 1.00 97.81 222 VAL A N 1
ATOM 1794 C CA . VAL A 1 222 ? 13.960 -0.259 -0.094 1.00 97.81 222 VAL A CA 1
ATOM 1795 C C . VAL A 1 222 ? 14.879 -0.815 1.002 1.00 97.81 222 VAL A C 1
ATOM 1797 O O . VAL A 1 222 ? 14.408 -1.430 1.963 1.00 97.81 222 VAL A O 1
ATOM 1800 N N . GLU A 1 223 ? 16.186 -0.559 0.927 1.00 97.25 223 GLU A N 1
ATOM 1801 C CA . GLU A 1 223 ? 17.153 -0.904 1.976 1.00 97.25 223 GLU A CA 1
ATOM 1802 C C . GLU A 1 223 ? 16.848 -0.168 3.290 1.00 97.25 223 GLU A C 1
ATOM 1804 O O . GLU A 1 223 ? 16.885 -0.791 4.355 1.00 97.25 223 GLU A O 1
ATOM 1809 N N . ASN A 1 224 ? 16.414 1.093 3.223 1.00 97.12 224 ASN A N 1
ATOM 1810 C CA . ASN A 1 224 ? 16.020 1.881 4.396 1.00 97.12 224 ASN A CA 1
ATOM 1811 C C . ASN A 1 224 ? 14.741 1.368 5.091 1.00 97.12 224 ASN A C 1
ATOM 1813 O O . ASN A 1 224 ? 14.531 1.642 6.275 1.00 97.12 224 ASN A O 1
ATOM 1817 N N . MET A 1 225 ? 13.890 0.597 4.404 1.00 97.62 225 MET A N 1
ATOM 1818 C CA . MET A 1 225 ? 12.681 0.005 4.989 1.00 97.62 225 MET A CA 1
ATOM 1819 C C . MET A 1 225 ? 13.022 -1.282 5.758 1.00 97.62 225 MET A C 1
ATOM 1821 O O . MET A 1 225 ? 13.055 -2.376 5.195 1.00 97.62 225 MET A O 1
ATOM 1825 N N . SER A 1 226 ? 13.300 -1.169 7.057 1.00 96.69 226 SER A N 1
ATOM 1826 C CA . SER A 1 226 ? 13.756 -2.301 7.885 1.00 96.69 226 SER A CA 1
ATOM 1827 C C . SER A 1 226 ? 12.683 -3.355 8.188 1.00 96.69 226 SER A C 1
ATOM 1829 O O . SER A 1 226 ? 13.025 -4.509 8.418 1.00 96.69 226 SER A O 1
ATOM 1831 N N . GLU A 1 227 ? 11.398 -2.983 8.188 1.00 97.50 227 GLU A N 1
ATOM 1832 C CA . GLU A 1 227 ? 10.284 -3.916 8.439 1.00 97.50 227 GLU A CA 1
ATOM 1833 C C . GLU A 1 227 ? 9.757 -4.589 7.154 1.00 97.50 227 GLU A C 1
ATOM 1835 O O . GLU A 1 227 ? 8.916 -5.485 7.243 1.00 97.50 227 GLU A O 1
ATOM 1840 N N . LEU A 1 228 ? 10.242 -4.193 5.969 1.00 98.19 228 LEU A N 1
ATOM 1841 C CA . LEU A 1 228 ? 9.769 -4.718 4.687 1.00 98.19 228 LEU A CA 1
ATOM 1842 C C . LEU A 1 228 ? 10.291 -6.141 4.452 1.00 98.19 228 LEU A C 1
ATOM 1844 O O . LEU A 1 228 ? 11.496 -6.370 4.476 1.00 98.19 228 LEU A O 1
ATOM 1848 N N . LYS A 1 229 ? 9.367 -7.073 4.204 1.00 97.88 229 LYS A N 1
ATOM 1849 C CA . LYS A 1 229 ? 9.620 -8.511 4.002 1.00 97.88 229 LYS A CA 1
ATOM 1850 C C . LYS A 1 229 ? 9.276 -9.000 2.599 1.00 97.88 229 LYS A C 1
ATOM 1852 O O . LYS A 1 229 ? 9.759 -10.044 2.194 1.00 97.88 229 LYS A O 1
ATOM 1857 N N . ASP A 1 230 ? 8.398 -8.292 1.897 1.00 98.19 230 ASP A N 1
ATOM 1858 C CA . ASP A 1 230 ? 7.937 -8.659 0.560 1.00 98.19 230 ASP A CA 1
ATOM 1859 C C . ASP A 1 230 ? 7.743 -7.391 -0.274 1.00 98.19 230 ASP A C 1
ATOM 1861 O O . ASP A 1 230 ? 7.091 -6.437 0.173 1.00 98.19 230 ASP A O 1
ATOM 1865 N N . ILE A 1 231 ? 8.309 -7.380 -1.480 1.00 98.19 231 ILE A N 1
ATOM 1866 C CA . ILE A 1 231 ? 8.094 -6.326 -2.465 1.00 98.19 231 ILE A CA 1
ATOM 1867 C C . ILE A 1 231 ? 7.708 -6.936 -3.805 1.00 98.19 231 ILE A C 1
ATOM 1869 O O . ILE A 1 231 ? 8.367 -7.844 -4.307 1.00 98.19 231 ILE A O 1
ATOM 1873 N N . ASP A 1 232 ? 6.660 -6.398 -4.418 1.00 97.88 232 ASP A N 1
ATOM 1874 C CA . ASP A 1 232 ? 6.228 -6.830 -5.739 1.00 97.88 232 ASP A CA 1
ATOM 1875 C C . ASP A 1 232 ? 5.938 -5.649 -6.662 1.00 97.88 232 ASP A C 1
ATOM 1877 O O . ASP A 1 232 ? 5.615 -4.545 -6.224 1.00 97.88 232 ASP A O 1
ATOM 1881 N N . PHE A 1 233 ? 6.050 -5.893 -7.961 1.00 97.31 233 PHE A N 1
ATOM 1882 C CA . PHE A 1 233 ? 5.821 -4.918 -9.012 1.00 97.31 233 PHE A CA 1
ATOM 1883 C C . PHE A 1 233 ? 4.802 -5.475 -9.994 1.00 97.31 233 PHE A C 1
ATOM 1885 O O . PHE A 1 233 ? 5.063 -6.440 -10.713 1.00 97.31 233 PHE A O 1
ATOM 1892 N N . ILE A 1 234 ? 3.639 -4.832 -10.057 1.00 96.69 234 ILE A N 1
ATOM 1893 C CA . ILE A 1 234 ? 2.559 -5.231 -10.953 1.00 96.69 234 ILE A CA 1
ATOM 1894 C C . ILE A 1 234 ? 2.544 -4.281 -12.142 1.00 96.69 234 ILE A C 1
ATOM 1896 O O . ILE A 1 234 ? 2.406 -3.066 -11.997 1.00 96.69 234 ILE A O 1
ATOM 1900 N N . THR A 1 235 ? 2.658 -4.847 -13.342 1.00 96.38 235 THR A N 1
ATOM 1901 C CA . THR A 1 235 ? 2.452 -4.107 -14.588 1.00 96.38 235 THR A CA 1
ATOM 1902 C C . THR A 1 235 ? 1.124 -4.537 -15.207 1.00 96.38 235 THR A C 1
ATOM 1904 O O . THR A 1 235 ? 0.948 -5.731 -15.457 1.00 96.38 235 THR A O 1
ATOM 1907 N N . PRO A 1 236 ? 0.188 -3.610 -15.484 1.00 93.25 236 PRO A N 1
ATOM 1908 C CA . PRO A 1 236 ? -1.094 -3.945 -16.078 1.00 93.25 236 PRO A CA 1
ATOM 1909 C C . PRO A 1 236 ? -0.895 -4.672 -17.400 1.00 93.25 236 PRO A C 1
ATOM 1911 O O . PRO A 1 236 ? -0.181 -4.199 -18.293 1.00 93.25 236 PRO A O 1
ATOM 1914 N N . SER A 1 237 ? -1.559 -5.817 -17.531 1.00 88.12 237 SER A N 1
ATOM 1915 C CA . SER A 1 237 ? -1.543 -6.581 -18.772 1.00 88.12 237 SER A CA 1
ATOM 1916 C C . SER A 1 237 ? -2.167 -5.755 -19.896 1.00 88.12 237 SER A C 1
ATOM 1918 O O . SER A 1 237 ? -3.237 -5.158 -19.739 1.00 88.12 237 SER A O 1
ATOM 1920 N N . ALA A 1 238 ? -1.493 -5.699 -21.046 1.00 86.31 238 ALA A N 1
ATOM 1921 C CA . ALA A 1 238 ? -2.077 -5.109 -22.240 1.00 86.31 238 ALA A CA 1
ATOM 1922 C C . ALA A 1 238 ? -3.292 -5.946 -22.670 1.00 86.31 238 ALA A C 1
ATOM 1924 O O . ALA A 1 238 ? -3.243 -7.173 -22.676 1.00 86.31 238 ALA A O 1
ATOM 1925 N N . LYS A 1 239 ? -4.394 -5.288 -23.040 1.00 90.06 239 LYS A N 1
ATOM 1926 C CA . LYS A 1 239 ? -5.538 -5.981 -23.642 1.00 90.06 239 LYS A CA 1
ATOM 1927 C C . LYS A 1 239 ? -5.162 -6.390 -25.069 1.00 90.06 239 LYS A C 1
ATOM 1929 O O . LYS A 1 239 ? -5.034 -5.519 -25.927 1.00 90.06 239 LYS A O 1
ATOM 1934 N N . GLY A 1 240 ? -4.999 -7.689 -25.313 1.00 91.06 240 GLY A N 1
ATOM 1935 C CA . GLY A 1 240 ? -4.718 -8.264 -26.634 1.00 91.06 240 GLY A CA 1
ATOM 1936 C C . GLY A 1 240 ? -3.336 -8.913 -26.751 1.00 91.06 240 GLY A C 1
ATOM 1937 O O . GLY A 1 240 ? -2.632 -9.091 -25.760 1.00 91.06 240 GLY A O 1
ATOM 1938 N N . ASN A 1 241 ? -2.960 -9.282 -27.978 1.00 94.19 241 ASN A N 1
ATOM 1939 C CA . ASN A 1 241 ? -1.681 -9.938 -28.255 1.00 94.19 241 ASN A CA 1
ATOM 1940 C C . ASN A 1 241 ? -0.515 -8.971 -27.995 1.00 94.19 241 ASN A C 1
ATOM 1942 O O . ASN A 1 241 ? -0.461 -7.882 -28.574 1.00 94.19 241 ASN A O 1
ATOM 1946 N N . ILE A 1 242 ? 0.407 -9.379 -27.122 1.00 95.44 242 ILE A N 1
ATOM 1947 C CA . ILE A 1 242 ? 1.618 -8.627 -26.774 1.00 95.44 242 ILE A CA 1
ATOM 1948 C C . ILE A 1 242 ? 2.586 -8.689 -27.961 1.00 95.44 242 ILE A C 1
ATOM 1950 O O . ILE A 1 242 ? 2.902 -9.774 -28.449 1.00 95.44 242 ILE A O 1
ATOM 1954 N N . SER A 1 243 ? 3.056 -7.531 -28.430 1.00 96.62 243 SER A N 1
ATOM 1955 C CA . SER A 1 243 ? 4.081 -7.464 -29.485 1.00 96.62 243 SER A CA 1
ATOM 1956 C C . SER A 1 243 ? 5.428 -8.004 -28.982 1.00 96.62 243 SER A C 1
ATOM 1958 O O . SER A 1 243 ? 5.740 -7.883 -27.798 1.00 96.62 243 SER A O 1
ATOM 1960 N N . GLU A 1 244 ? 6.278 -8.535 -29.865 1.00 97.50 244 GLU A N 1
ATOM 1961 C CA . GLU A 1 244 ? 7.629 -8.989 -29.490 1.00 97.50 244 GLU A CA 1
ATOM 1962 C C . GLU A 1 244 ? 8.447 -7.862 -28.827 1.00 97.50 244 GLU A C 1
ATOM 1964 O O . GLU A 1 244 ? 9.146 -8.084 -27.836 1.00 97.50 244 GLU A O 1
ATOM 1969 N N . ASP A 1 245 ? 8.293 -6.623 -29.299 1.00 96.50 245 ASP A N 1
ATOM 1970 C CA . ASP A 1 245 ? 8.943 -5.456 -28.696 1.00 96.50 245 ASP A CA 1
ATOM 1971 C C . ASP A 1 245 ? 8.422 -5.155 -27.283 1.00 96.50 245 ASP A C 1
ATOM 1973 O O . ASP A 1 245 ? 9.193 -4.773 -26.398 1.00 96.50 245 ASP A O 1
ATOM 1977 N N . GLU A 1 246 ? 7.125 -5.348 -27.035 1.00 96.00 246 GLU A N 1
ATOM 1978 C CA . GLU A 1 246 ? 6.530 -5.200 -25.701 1.00 96.00 246 GLU A CA 1
ATOM 1979 C C . GLU A 1 246 ? 7.031 -6.286 -24.756 1.00 96.00 246 GLU A C 1
ATOM 1981 O O . GLU A 1 246 ? 7.365 -5.984 -23.612 1.00 96.00 246 GLU A O 1
ATOM 1986 N N . LEU A 1 247 ? 7.164 -7.521 -25.243 1.00 96.69 247 LEU A N 1
ATOM 1987 C CA . LEU A 1 247 ? 7.734 -8.622 -24.476 1.00 96.69 247 LEU A CA 1
ATOM 1988 C C . LEU A 1 247 ? 9.187 -8.323 -24.081 1.00 96.69 247 LEU A C 1
ATOM 1990 O O . LEU A 1 247 ? 9.551 -8.472 -22.915 1.00 96.69 247 LEU A O 1
ATOM 1994 N N . ARG A 1 248 ? 10.003 -7.809 -25.012 1.00 97.69 248 ARG A N 1
ATOM 1995 C CA . ARG A 1 248 ? 11.386 -7.381 -24.729 1.00 97.69 248 ARG A CA 1
ATOM 1996 C C . ARG A 1 248 ? 11.443 -6.245 -23.701 1.00 97.69 248 ARG A C 1
ATOM 1998 O O . ARG A 1 248 ? 12.337 -6.223 -22.856 1.00 97.69 248 ARG A O 1
ATOM 2005 N N . ARG A 1 249 ? 10.514 -5.282 -23.751 1.00 97.12 249 ARG A N 1
ATOM 2006 C CA . ARG A 1 249 ? 10.411 -4.203 -22.745 1.00 97.12 249 ARG A CA 1
ATOM 2007 C C . ARG A 1 249 ? 10.011 -4.747 -21.377 1.00 97.12 249 ARG A C 1
ATOM 2009 O O . ARG A 1 249 ? 10.618 -4.353 -20.386 1.00 97.12 249 ARG A O 1
ATOM 2016 N N . LEU A 1 250 ? 9.042 -5.658 -21.333 1.00 96.88 250 LEU A N 1
ATOM 2017 C CA . LEU A 1 250 ? 8.585 -6.304 -20.106 1.00 96.88 250 LEU A CA 1
ATOM 2018 C C . LEU A 1 250 ? 9.707 -7.119 -19.455 1.00 96.88 250 LEU A C 1
ATOM 2020 O O . LEU A 1 250 ? 9.928 -6.980 -18.262 1.00 96.88 250 LEU A O 1
ATOM 2024 N N . GLN A 1 251 ? 10.481 -7.880 -20.232 1.00 97.88 251 GLN A N 1
ATOM 2025 C CA . GLN A 1 251 ? 11.653 -8.604 -19.724 1.00 97.88 251 GLN A CA 1
ATOM 2026 C C . GLN A 1 251 ? 12.680 -7.664 -19.080 1.00 97.88 251 GLN A C 1
ATOM 2028 O O . GLN A 1 251 ? 13.215 -7.965 -18.017 1.00 97.88 251 GLN A O 1
ATOM 2033 N N . LYS A 1 252 ? 12.936 -6.500 -19.692 1.00 98.06 252 LYS A N 1
ATOM 2034 C CA . LYS A 1 252 ? 13.840 -5.491 -19.120 1.00 98.06 252 LYS A CA 1
ATOM 2035 C C . LYS A 1 252 ? 13.295 -4.881 -17.829 1.00 98.06 252 LYS A C 1
ATOM 2037 O O . LYS A 1 252 ? 14.079 -4.636 -16.920 1.00 98.06 252 LYS A O 1
ATOM 2042 N N . LEU A 1 253 ? 11.987 -4.631 -17.752 1.00 97.75 253 LEU A N 1
ATOM 2043 C CA . LEU A 1 253 ? 11.342 -4.164 -16.521 1.00 97.75 253 LEU A CA 1
ATOM 2044 C C . LEU A 1 253 ? 11.411 -5.230 -15.426 1.00 97.75 253 LEU A C 1
ATOM 2046 O O . LEU A 1 253 ? 11.859 -4.921 -14.332 1.00 97.75 253 LEU A O 1
ATOM 2050 N N . ASN A 1 254 ? 11.091 -6.484 -15.742 1.00 97.56 254 ASN A N 1
ATOM 2051 C CA . ASN A 1 254 ? 11.180 -7.586 -14.787 1.00 97.56 254 ASN A CA 1
ATOM 2052 C C . ASN A 1 254 ? 12.606 -7.751 -14.250 1.00 97.56 254 ASN A C 1
ATOM 2054 O O . ASN A 1 254 ? 12.775 -7.890 -13.052 1.00 97.56 254 ASN A O 1
ATOM 2058 N N . ALA A 1 255 ? 13.640 -7.617 -15.088 1.00 98.25 255 ALA A N 1
ATOM 2059 C CA . ALA A 1 255 ? 15.029 -7.662 -14.621 1.00 98.25 255 ALA A CA 1
ATOM 2060 C C . ALA A 1 255 ? 15.389 -6.517 -13.646 1.00 98.25 255 ALA A C 1
ATOM 2062 O O . ALA A 1 255 ? 16.244 -6.679 -12.770 1.00 98.25 255 ALA A O 1
ATOM 2063 N N . ILE A 1 256 ? 14.766 -5.341 -13.798 1.00 98.06 256 ILE A N 1
ATOM 2064 C CA . ILE A 1 256 ? 14.892 -4.237 -12.834 1.00 98.06 256 ILE A CA 1
ATOM 2065 C C . ILE A 1 256 ? 14.175 -4.612 -11.533 1.00 98.06 256 ILE A C 1
ATOM 2067 O O . ILE A 1 256 ? 14.775 -4.494 -10.465 1.00 98.06 256 ILE A O 1
ATOM 2071 N N . ASP A 1 257 ? 12.944 -5.112 -11.637 1.00 98.00 257 ASP A N 1
ATOM 2072 C CA . ASP A 1 257 ? 12.093 -5.493 -10.505 1.00 98.00 257 ASP A CA 1
ATOM 2073 C C . ASP A 1 257 ? 12.720 -6.621 -9.681 1.00 98.00 257 ASP A C 1
ATOM 2075 O O . ASP A 1 257 ? 12.788 -6.527 -8.461 1.00 98.00 257 ASP A O 1
ATOM 2079 N N . ASP A 1 258 ? 13.276 -7.637 -10.339 1.00 98.06 258 ASP A N 1
ATOM 2080 C CA . ASP A 1 258 ? 13.964 -8.764 -9.706 1.00 98.06 258 ASP A CA 1
ATOM 2081 C C . ASP A 1 258 ? 15.163 -8.301 -8.885 1.00 98.06 258 ASP A C 1
ATOM 2083 O O . ASP A 1 258 ? 15.419 -8.829 -7.808 1.00 98.06 258 ASP A O 1
ATOM 2087 N N . THR A 1 259 ? 15.870 -7.261 -9.335 1.00 97.94 259 THR A N 1
ATOM 2088 C CA . THR A 1 259 ? 16.943 -6.697 -8.510 1.00 97.94 259 THR A CA 1
ATOM 2089 C C . THR A 1 259 ? 16.384 -6.091 -7.225 1.00 97.94 259 THR A C 1
ATOM 2091 O O . THR A 1 259 ? 16.962 -6.280 -6.161 1.00 97.94 259 THR A O 1
ATOM 2094 N N . LEU A 1 260 ? 15.267 -5.368 -7.308 1.00 97.19 260 LEU A N 1
ATOM 2095 C CA . LEU A 1 260 ? 14.646 -4.759 -6.132 1.00 97.19 260 LEU A CA 1
ATOM 2096 C C . LEU A 1 260 ? 14.083 -5.822 -5.175 1.00 97.19 260 LEU A C 1
ATOM 2098 O O . LEU A 1 260 ? 14.156 -5.629 -3.965 1.00 97.19 260 LEU A O 1
ATOM 2102 N N . ARG A 1 261 ? 13.594 -6.958 -5.691 1.00 97.62 261 ARG A N 1
ATOM 2103 C CA . ARG A 1 261 ? 13.170 -8.112 -4.878 1.00 97.62 261 ARG A CA 1
ATOM 2104 C C . ARG A 1 261 ? 14.337 -8.751 -4.125 1.00 97.62 261 ARG A C 1
ATOM 2106 O O . ARG A 1 261 ? 14.247 -8.932 -2.916 1.00 97.62 261 ARG A O 1
ATOM 2113 N N . LEU A 1 262 ? 15.463 -8.982 -4.806 1.00 97.50 262 LEU A N 1
ATOM 2114 C CA . LEU A 1 262 ? 16.660 -9.585 -4.202 1.00 97.50 262 LEU A CA 1
ATOM 2115 C C . LEU A 1 262 ? 17.184 -8.802 -2.989 1.00 97.50 262 LEU A C 1
ATOM 2117 O O . LEU A 1 262 ? 17.750 -9.387 -2.074 1.00 97.50 262 LEU A O 1
ATOM 2121 N N . VAL A 1 263 ? 17.000 -7.483 -2.966 1.00 96.75 263 VAL A N 1
ATOM 2122 C CA . VAL A 1 263 ? 17.392 -6.627 -1.835 1.00 96.75 263 VAL A CA 1
ATOM 2123 C C . VAL A 1 263 ? 16.593 -6.952 -0.572 1.00 96.75 263 VAL A C 1
ATOM 2125 O O . VAL A 1 263 ? 17.129 -6.864 0.530 1.00 96.75 263 VAL A O 1
ATOM 2128 N N . VAL A 1 264 ? 15.320 -7.321 -0.725 1.00 95.50 264 VAL A N 1
ATOM 2129 C CA . VAL A 1 264 ? 14.447 -7.700 0.391 1.00 95.50 264 VAL A CA 1
ATOM 2130 C C . VAL A 1 264 ? 14.760 -9.121 0.859 1.00 95.50 264 VAL A C 1
ATOM 2132 O O . VAL A 1 264 ? 14.835 -9.343 2.061 1.00 95.50 264 VAL A O 1
ATOM 2135 N N . ASP A 1 265 ? 15.047 -10.044 -0.063 1.00 94.75 265 ASP A N 1
ATOM 2136 C CA . ASP A 1 265 ? 15.392 -11.440 0.261 1.00 94.75 265 ASP A CA 1
ATOM 2137 C C . ASP A 1 265 ? 16.719 -11.592 1.031 1.00 94.75 265 ASP A C 1
ATOM 2139 O O . ASP A 1 265 ? 16.960 -12.616 1.669 1.00 94.75 265 ASP A O 1
ATOM 2143 N N . LEU A 1 266 ? 17.605 -10.593 0.954 1.00 93.88 266 LEU A N 1
ATOM 2144 C CA . LEU A 1 266 ? 18.896 -10.583 1.651 1.00 93.88 266 LEU A CA 1
ATOM 2145 C C . LEU A 1 266 ? 18.819 -10.085 3.107 1.00 93.88 266 LEU A C 1
ATOM 2147 O O . LEU A 1 266 ? 19.845 -10.111 3.792 1.00 93.88 266 LEU A O 1
ATOM 2151 N N . LYS A 1 267 ? 17.656 -9.610 3.567 1.00 89.00 267 LYS A N 1
ATOM 2152 C CA . LYS A 1 267 ? 17.433 -9.098 4.931 1.00 89.00 267 LYS A CA 1
ATOM 2153 C C . LYS A 1 267 ? 16.918 -10.182 5.876 1.00 89.00 267 LYS A C 1
ATOM 2155 O O . LYS A 1 267 ? 17.407 -10.202 7.028 1.00 89.00 267 LYS A O 1
#

Sequence (267 aa):
MSTPNLAHSDGQDDWEIVETPQSAERGHTAGCHVSYKIVRNGRRACPSHAILSGPDLKKPEVIVGDKRQVFQQEQSPLFCLPTELRLRIYELVLRIETPTVTLTRWQKYHSQRGLHSVLTLLETCRRIHAETELIFYDINTIVIPSMNPYDTCYMNTVSPKRLHAIKSLIVQVSSSSDALAKLQDVALRFRVHKLIVERHQSVRFIDVRSWAYFRQQMQAEVENMSELKDIDFITPSAKGNISEDELRRLQKLNAIDDTLRLVVDLK

Foldseek 3Di:
DDDDDDDDDPDQWFKFKFQDPPPPDPDPDPGPGAGDGDRPPDDDDDPDDDDDDDDDDPDPPDPPDDPPDDDDVCVDVLVVDDLVVNLVVLLVLLDDPRQEIEMDIDDPPPPPDDHHDSCVQLVPDPVSVVSRVLSNQQRHAYEDDADDPVSVVVLVVDDLSNQASNAHYEYEYAALVSVLVVLQVCLVRYLYQEYEYEYPDALVPYDLVRNVVCLVSSLVSLLSNPNHQYYYYHHDDDPDDQDPVSVVSVVSVVVSRVVSGVSNVVD

Radius of gyration: 23.06 Å; chains: 1; bounding box: 48×60×59 Å

Organism: NCBI:txid150365